Protein AF-A0A528I8W7-F1 (afdb_monomer)

Foldseek 3Di:
DDDDDDDDDDPDDDPPPDDPPQDWDWADDQCVQWIFTARPVVRDGPDIGHHAHRWAAWDAFPVRQWIWIDNQQVQWIFTAGPVVRHGPDIAHHGHRFHYWDAALVRQWIFTQHQPQQWTWIAGPVVSDTPDTAHHDHRWHDWDADNVRQWIWIAHQQQQWIFIAGPVVRDTPDIDHHDHGDD

Solvent-accessible surface area (backbone atoms only — not comparable to full-atom values): 9924 Å² total; per-residue (Å²): 140,82,89,83,85,90,82,83,85,79,83,79,81,77,79,79,76,68,84,80,78,71,52,72,45,78,42,58,35,39,93,73,24,27,33,39,34,27,38,63,82,78,74,39,78,79,45,78,37,84,55,53,41,43,19,50,24,71,51,65,44,88,85,62,53,36,33,43,32,21,12,12,81,64,30,27,28,40,30,26,33,62,87,80,66,42,79,76,48,73,36,76,55,53,52,38,30,37,25,55,34,69,39,74,88,62,49,36,39,42,30,16,12,28,80,76,18,28,35,36,31,27,35,61,87,79,53,38,79,77,47,76,35,83,61,44,46,42,20,33,22,52,46,64,41,86,88,46,51,41,33,38,39,16,8,23,80,58,16,30,38,38,33,28,33,63,86,80,63,41,74,77,45,78,40,82,54,63,85,60,40,98

Mean predicted aligned error: 6.9 Å

Radius of gyration: 23.03 Å; Cα contacts (8 Å, |Δi|>4): 479; chains: 1; bounding box: 39×62×87 Å

pLDDT: mean 92.4, std 15.27, range [40.72, 98.88]

Structure (mmCIF, N/CA/C/O backbone):
data_AF-A0A528I8W7-F1
#
_entry.id   AF-A0A528I8W7-F1
#
loop_
_atom_site.group_PDB
_atom_site.id
_atom_site.type_symbol
_atom_site.label_atom_id
_atom_site.label_alt_id
_atom_site.label_comp_id
_atom_site.label_asym_id
_atom_site.label_entity_id
_atom_site.label_seq_id
_atom_site.pdbx_PDB_ins_code
_atom_site.Cartn_x
_atom_site.Cartn_y
_atom_site.Cartn_z
_atom_site.occupancy
_atom_site.B_iso_or_equiv
_atom_site.auth_seq_id
_atom_site.auth_comp_id
_atom_site.auth_asym_id
_atom_site.auth_atom_id
_atom_site.pdbx_PDB_model_num
ATOM 1 N N . MET A 1 1 ? -11.495 -45.901 65.532 1.00 45.25 1 MET A N 1
ATOM 2 C CA . MET A 1 1 ? -11.333 -46.383 64.137 1.00 45.25 1 MET A CA 1
ATOM 3 C C . MET A 1 1 ? -12.738 -46.411 63.542 1.00 45.25 1 MET A C 1
ATOM 5 O O . MET A 1 1 ? -13.581 -46.986 64.198 1.00 45.25 1 MET A O 1
ATOM 9 N N . GLN A 1 2 ? -13.143 -45.743 62.464 1.00 40.72 2 GLN A N 1
ATOM 10 C CA . GLN A 1 2 ? -12.486 -45.231 61.261 1.00 40.72 2 GLN A CA 1
ATOM 11 C C . GLN A 1 2 ? -13.101 -43.874 60.860 1.00 40.72 2 GLN A C 1
ATOM 13 O O . GLN A 1 2 ? -14.301 -43.659 60.989 1.00 40.72 2 GLN A O 1
ATOM 18 N N . ARG A 1 3 ? -12.252 -42.979 60.344 1.00 48.75 3 ARG A N 1
ATOM 19 C CA . ARG A 1 3 ? -12.621 -41.796 59.550 1.00 48.75 3 ARG A CA 1
ATOM 20 C C . ARG A 1 3 ? -12.941 -42.228 58.111 1.00 48.75 3 ARG A C 1
ATOM 22 O O . ARG A 1 3 ? -12.286 -43.161 57.65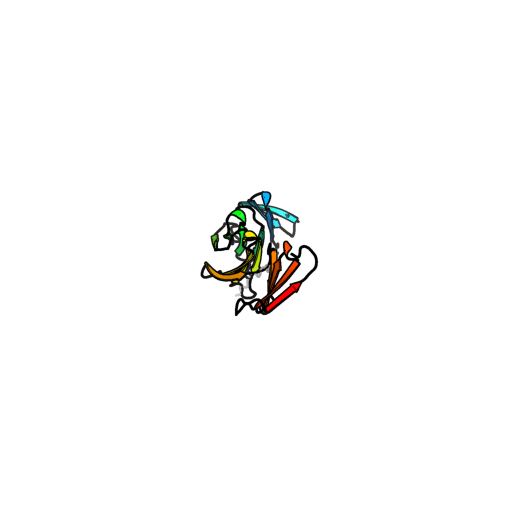1 1.00 48.75 3 ARG A O 1
ATOM 29 N N . ARG A 1 4 ? -13.819 -41.497 57.407 1.00 47.22 4 ARG A N 1
ATOM 30 C CA . ARG A 1 4 ? -13.815 -41.205 55.943 1.00 47.22 4 ARG A CA 1
ATOM 31 C C . ARG A 1 4 ? -15.072 -40.367 55.629 1.00 47.22 4 ARG A C 1
ATOM 33 O O . ARG A 1 4 ? -16.172 -40.879 55.735 1.00 47.22 4 ARG A O 1
ATOM 40 N N . ALA A 1 5 ? -14.983 -39.037 55.629 1.00 47.16 5 ALA A N 1
ATOM 41 C CA . ALA A 1 5 ? -14.536 -38.147 54.545 1.00 47.16 5 ALA A CA 1
ATOM 42 C C . ALA A 1 5 ? -15.586 -37.980 53.426 1.00 47.16 5 ALA A C 1
ATOM 44 O O . ALA A 1 5 ? -15.844 -38.904 52.661 1.00 47.16 5 ALA A O 1
ATOM 45 N N . CYS A 1 6 ? -16.156 -36.770 53.375 1.00 48.50 6 CYS A N 1
ATOM 46 C CA . CYS A 1 6 ? -16.989 -36.218 52.309 1.00 48.50 6 CYS A CA 1
ATOM 47 C C . CYS A 1 6 ? -16.282 -36.248 50.949 1.00 48.50 6 CYS A C 1
ATOM 49 O O . CYS A 1 6 ? -15.087 -35.970 50.873 1.00 48.50 6 CYS A O 1
ATOM 51 N N . ALA A 1 7 ? -17.050 -36.427 49.877 1.00 47.59 7 ALA A N 1
ATOM 52 C CA . ALA A 1 7 ? -16.671 -35.963 48.548 1.00 47.59 7 ALA A CA 1
ATOM 53 C C . ALA A 1 7 ? -17.881 -35.260 47.921 1.00 47.59 7 ALA A C 1
ATOM 55 O O . ALA A 1 7 ? -18.858 -35.897 47.535 1.00 47.59 7 ALA A O 1
ATOM 56 N N . LEU A 1 8 ? -17.822 -33.929 47.892 1.00 49.25 8 LEU A N 1
ATOM 57 C CA . LEU A 1 8 ? -18.742 -33.071 47.156 1.00 49.25 8 LEU A CA 1
ATOM 58 C C . LEU A 1 8 ? -18.220 -33.011 45.713 1.00 49.25 8 LEU A C 1
ATOM 60 O O . LEU A 1 8 ? -17.124 -32.504 45.480 1.00 49.25 8 LEU A O 1
ATOM 64 N N . ALA A 1 9 ? -18.957 -33.573 44.758 1.00 50.69 9 ALA A N 1
ATOM 65 C CA . ALA A 1 9 ? -18.609 -33.478 43.345 1.00 50.69 9 ALA A CA 1
ATOM 66 C C . ALA A 1 9 ? -19.040 -32.102 42.816 1.00 50.69 9 ALA A C 1
ATOM 68 O O . ALA A 1 9 ? -20.229 -31.835 42.663 1.00 50.69 9 ALA A O 1
ATOM 69 N N . ILE A 1 10 ? -18.074 -31.221 42.559 1.00 54.03 10 ILE A N 1
ATOM 70 C CA . ILE A 1 10 ? -18.295 -29.974 41.823 1.00 54.03 10 ILE A CA 1
ATOM 71 C C . ILE A 1 10 ? -18.168 -30.313 40.334 1.00 54.03 10 ILE A C 1
ATOM 73 O O . ILE A 1 10 ? -17.074 -30.616 39.860 1.00 54.03 10 ILE A O 1
ATOM 77 N N . LEU A 1 11 ? -19.282 -30.282 39.597 1.00 51.44 11 LEU A N 1
ATOM 78 C CA . LEU A 1 11 ? -19.252 -30.255 38.134 1.00 51.44 11 LEU A CA 1
ATOM 79 C C . LEU A 1 11 ? -18.783 -28.859 37.702 1.00 51.44 11 LEU A C 1
ATOM 81 O O . LEU A 1 11 ? -19.538 -27.893 37.782 1.00 51.44 11 LEU A O 1
ATOM 85 N N . ALA A 1 12 ? -17.537 -28.749 37.247 1.00 54.09 12 ALA A N 1
ATOM 86 C CA . ALA A 1 12 ? -17.073 -27.572 36.527 1.00 54.09 12 ALA A CA 1
ATOM 87 C C . ALA A 1 12 ? -17.559 -27.670 35.073 1.00 54.09 12 ALA A C 1
ATOM 89 O O . ALA A 1 12 ? -17.010 -28.423 34.270 1.00 54.09 12 ALA A O 1
ATOM 90 N N . THR A 1 13 ? -18.613 -26.933 34.728 1.00 57.78 13 THR A N 1
ATOM 91 C CA . THR A 1 13 ? -18.999 -26.700 33.333 1.00 57.78 13 THR A CA 1
ATOM 92 C C . THR A 1 13 ? -17.967 -25.776 32.694 1.00 57.78 13 THR A C 1
ATOM 94 O O . THR A 1 13 ? -17.979 -24.568 32.927 1.00 57.78 13 THR A O 1
ATOM 97 N N . GLY A 1 14 ? -17.050 -26.345 31.914 1.00 50.78 14 GLY A N 1
ATOM 98 C CA . GLY A 1 14 ? -16.142 -25.579 31.070 1.00 50.78 14 GLY A CA 1
ATOM 99 C C . GLY A 1 14 ? -16.915 -24.936 29.924 1.00 50.78 14 GLY A C 1
ATOM 100 O O . GLY A 1 14 ? -17.228 -25.601 28.941 1.00 50.78 14 GLY A O 1
ATOM 101 N N . PHE A 1 15 ? -17.216 -23.644 30.037 1.00 56.25 15 PHE A N 1
ATOM 102 C CA . PHE A 1 15 ? -17.501 -22.829 28.863 1.00 56.25 15 PHE A CA 1
ATOM 103 C C . PHE A 1 15 ? -16.185 -22.663 28.102 1.00 56.25 15 PHE A C 1
ATOM 105 O O . PHE A 1 15 ? -15.348 -21.839 28.463 1.00 56.25 15 PHE A O 1
ATOM 112 N N . MET A 1 16 ? -15.979 -23.460 27.055 1.00 55.25 16 MET A N 1
ATOM 113 C CA . MET A 1 16 ? -15.032 -23.081 26.013 1.00 55.25 16 MET A CA 1
ATOM 114 C C . MET A 1 16 ? -15.705 -21.994 25.176 1.00 55.25 16 MET A C 1
ATOM 116 O O . MET A 1 16 ? -16.380 -22.281 24.191 1.00 55.25 16 MET A O 1
ATOM 120 N N . ALA A 1 17 ? -15.566 -20.739 25.602 1.00 55.09 17 ALA A N 1
ATOM 121 C CA . ALA A 1 17 ? -15.727 -19.628 24.681 1.00 55.09 17 ALA A CA 1
ATOM 122 C C . ALA A 1 17 ? -14.580 -19.744 23.668 1.00 55.09 17 ALA A C 1
ATOM 124 O O . ALA A 1 17 ? -13.426 -19.469 23.994 1.00 55.09 17 ALA A O 1
ATOM 125 N N . GLY A 1 18 ? -14.880 -20.240 22.466 1.00 57.72 18 GLY A N 1
ATOM 126 C CA . GLY A 1 18 ? -13.974 -20.062 21.335 1.00 57.72 18 GLY A CA 1
ATOM 127 C C . GLY A 1 18 ? -13.732 -18.563 21.126 1.00 57.72 18 GLY A C 1
ATOM 128 O O . GLY A 1 18 ? -14.597 -17.763 21.499 1.00 57.72 18 GLY A O 1
ATOM 129 N N . PRO A 1 19 ? -12.579 -18.152 20.577 1.00 51.56 19 PRO A N 1
ATOM 130 C CA . PRO A 1 19 ? -12.332 -16.743 20.319 1.00 51.56 19 PRO A CA 1
ATOM 131 C C . PRO A 1 19 ? -13.425 -16.223 19.381 1.00 51.56 19 PRO A C 1
ATOM 133 O O . PRO A 1 19 ? -13.518 -16.631 18.225 1.00 51.56 19 PRO A O 1
ATOM 136 N N . ALA A 1 20 ? -14.279 -15.340 19.894 1.00 49.00 20 ALA A N 1
ATOM 137 C CA . ALA A 1 20 ? -15.138 -14.521 19.064 1.00 49.00 20 ALA A CA 1
ATOM 138 C C . ALA A 1 20 ? -14.224 -13.484 18.410 1.00 49.00 20 ALA A C 1
ATOM 140 O O . ALA A 1 20 ? -13.934 -12.445 18.997 1.00 49.00 20 ALA A O 1
ATOM 141 N N . SER A 1 21 ? -13.685 -13.802 17.235 1.00 55.91 21 SER A N 1
ATOM 142 C CA . SER A 1 21 ? -12.999 -12.794 16.437 1.00 55.91 21 SER A CA 1
ATOM 143 C C . SER A 1 21 ? -14.085 -11.937 15.796 1.00 55.91 21 SER A C 1
ATOM 145 O O . SER A 1 21 ? -14.646 -12.286 14.760 1.00 55.91 21 SER A O 1
ATOM 147 N N . ALA A 1 22 ? -14.470 -10.861 16.479 1.00 61.12 22 ALA A N 1
ATOM 148 C CA . ALA A 1 22 ? -15.159 -9.767 15.820 1.00 61.12 22 ALA A CA 1
ATOM 149 C C . ALA A 1 22 ? -14.127 -9.128 14.886 1.00 61.12 22 ALA A C 1
ATOM 151 O O . ALA A 1 22 ? -13.208 -8.452 15.347 1.00 61.12 22 ALA A O 1
ATOM 152 N N . TYR A 1 23 ? -14.214 -9.422 13.589 1.00 87.19 23 TYR A N 1
ATOM 153 C CA . TYR A 1 23 ? -13.369 -8.754 12.610 1.00 87.19 23 TYR A CA 1
ATOM 154 C C . TYR A 1 23 ? -13.778 -7.278 12.564 1.00 87.19 23 TYR A C 1
ATOM 156 O O . TYR A 1 23 ? -14.968 -6.961 12.481 1.00 87.19 23 TYR A O 1
ATOM 164 N N . MET A 1 24 ? -12.801 -6.383 12.643 1.00 94.31 24 MET A N 1
ATOM 165 C CA . MET A 1 24 ? -13.010 -4.956 12.426 1.00 94.31 24 MET A CA 1
ATOM 166 C C . MET A 1 24 ? -12.672 -4.640 10.972 1.00 94.31 24 MET A C 1
ATOM 168 O O . MET A 1 24 ? -11.659 -5.113 10.459 1.00 94.31 24 MET A O 1
ATOM 172 N N . ALA A 1 25 ? -13.518 -3.856 10.313 1.00 96.81 25 ALA A N 1
ATOM 173 C CA . ALA A 1 25 ? -13.185 -3.223 9.046 1.00 96.81 25 ALA A CA 1
ATOM 174 C C . ALA A 1 25 ? -12.793 -1.767 9.307 1.00 96.81 25 ALA A C 1
ATOM 176 O O . ALA A 1 25 ? -13.444 -1.073 10.090 1.00 96.81 25 ALA A O 1
ATOM 177 N N . TYR A 1 26 ? -11.737 -1.316 8.641 1.00 98.12 26 TYR A N 1
ATOM 178 C CA . TYR A 1 26 ? -11.249 0.054 8.709 1.00 98.12 26 TYR A CA 1
ATOM 179 C C . TYR A 1 26 ? -11.531 0.728 7.373 1.00 98.12 26 TYR A C 1
ATOM 181 O O . TYR A 1 26 ? -11.230 0.164 6.323 1.00 98.12 26 TYR A O 1
ATOM 189 N N . VAL A 1 27 ? -12.159 1.898 7.416 1.00 98.50 27 VAL A N 1
ATOM 190 C CA . VAL A 1 27 ? -12.622 2.619 6.227 1.00 98.50 27 VAL A CA 1
ATOM 191 C C . VAL A 1 27 ? -12.073 4.032 6.289 1.00 98.50 27 VAL A C 1
ATOM 193 O O . VAL A 1 27 ? -12.411 4.773 7.210 1.00 98.50 27 VAL A O 1
ATOM 196 N N . SER A 1 28 ? -11.219 4.396 5.340 1.00 98.56 28 SER A N 1
ATOM 197 C CA . SER A 1 28 ? -10.764 5.769 5.137 1.00 98.56 28 SER A CA 1
ATOM 198 C C . SER A 1 28 ? -11.905 6.624 4.576 1.00 98.56 28 SER A C 1
ATOM 200 O O . SER A 1 28 ? -12.596 6.240 3.632 1.00 98.56 28 SER A O 1
ATOM 202 N N . ASN A 1 29 ? -12.131 7.787 5.185 1.00 98.69 29 ASN A N 1
ATOM 203 C CA . ASN A 1 29 ? -13.157 8.745 4.786 1.00 98.69 29 ASN A CA 1
ATOM 204 C C . ASN A 1 29 ? -12.472 9.982 4.194 1.00 98.69 29 ASN A C 1
ATOM 206 O O . ASN A 1 29 ? -12.225 10.959 4.904 1.00 98.69 29 ASN A O 1
ATOM 210 N N . GLU A 1 30 ? -12.173 9.927 2.895 1.00 97.94 30 GLU A N 1
ATOM 211 C CA . GLU A 1 30 ? -11.343 10.903 2.172 1.00 97.94 30 GLU A CA 1
ATOM 212 C C . GLU A 1 30 ? -11.702 12.368 2.478 1.00 97.94 30 GLU A C 1
ATOM 214 O O . GLU A 1 30 ? -10.845 13.166 2.832 1.00 97.94 30 GLU A O 1
ATOM 219 N N . LYS A 1 31 ? -12.983 12.743 2.401 1.00 98.31 31 LYS A N 1
ATOM 220 C CA . LYS A 1 31 ? -13.401 14.148 2.585 1.00 98.31 31 LYS A CA 1
ATOM 221 C C . LYS A 1 31 ? -13.489 14.604 4.037 1.00 98.31 31 LYS A C 1
ATOM 223 O O . LYS A 1 31 ? -13.539 15.806 4.289 1.00 98.31 31 LYS A O 1
ATOM 228 N N . ASP A 1 32 ? -13.549 13.658 4.967 1.00 98.44 32 ASP A N 1
ATOM 229 C CA . ASP A 1 32 ? -13.789 13.942 6.379 1.00 98.44 32 ASP A CA 1
ATOM 230 C C . ASP A 1 32 ? -12.489 13.939 7.192 1.00 98.44 32 ASP A C 1
ATOM 232 O O . ASP A 1 32 ? -12.520 14.315 8.363 1.00 98.44 32 ASP A O 1
ATOM 236 N N . ASN A 1 33 ? -11.359 13.526 6.600 1.00 98.69 33 ASN A N 1
ATOM 237 C CA . ASN A 1 33 ? -10.073 13.344 7.287 1.00 98.69 33 ASN A CA 1
ATOM 238 C C . ASN A 1 33 ? -10.195 12.412 8.504 1.00 98.69 33 ASN A C 1
ATOM 240 O O . ASN A 1 33 ? -9.671 12.665 9.593 1.00 98.69 33 ASN A O 1
ATOM 244 N N . THR A 1 34 ? -10.970 11.336 8.340 1.00 98.88 34 THR A N 1
ATOM 245 C CA . THR A 1 34 ? -11.197 10.341 9.391 1.00 98.88 34 THR A CA 1
ATOM 246 C C . THR A 1 34 ? -11.072 8.917 8.869 1.00 98.88 34 THR A C 1
ATOM 248 O O . THR A 1 34 ? -11.173 8.660 7.673 1.00 98.88 34 THR A O 1
ATOM 251 N N . MET A 1 35 ? -10.910 7.977 9.794 1.00 98.75 35 MET A N 1
ATOM 252 C CA . MET A 1 35 ? -11.075 6.549 9.574 1.00 98.75 35 MET A CA 1
ATOM 253 C C . MET A 1 35 ? -12.222 6.028 10.448 1.00 98.75 35 MET A C 1
ATOM 255 O O . MET A 1 35 ? -12.236 6.224 11.668 1.00 98.75 35 MET A O 1
ATOM 259 N N . SER A 1 36 ? -13.188 5.341 9.846 1.00 98.81 36 SER A N 1
ATOM 260 C CA . SER A 1 36 ? -14.233 4.614 10.568 1.00 98.81 36 SER A CA 1
ATOM 261 C C . SER A 1 36 ? -13.783 3.196 10.903 1.00 98.81 36 SER A C 1
ATOM 263 O O . SER A 1 36 ? -13.232 2.493 10.059 1.00 98.81 36 SER A O 1
ATOM 265 N N . VAL A 1 37 ? -14.074 2.756 12.126 1.00 98.38 37 VAL A N 1
ATOM 266 C CA . VAL A 1 37 ? -13.912 1.368 12.574 1.00 98.38 37 VAL A CA 1
ATOM 267 C C . VAL A 1 37 ? -15.290 0.732 12.643 1.00 98.38 37 VAL A C 1
ATOM 269 O O . VAL A 1 37 ? -16.149 1.178 13.410 1.00 98.38 37 VAL A O 1
ATOM 272 N N . VAL A 1 38 ? -15.504 -0.298 11.835 1.00 98.19 38 VAL A N 1
ATOM 273 C CA . VAL A 1 38 ? -16.774 -1.010 11.703 1.00 98.19 38 VAL A CA 1
ATOM 274 C C . VAL A 1 38 ? -16.640 -2.396 12.313 1.00 98.19 38 VAL A C 1
ATOM 276 O O . VAL A 1 38 ? -15.823 -3.200 11.872 1.00 98.19 38 VAL A O 1
ATOM 279 N N . ASP A 1 39 ? -17.486 -2.700 13.290 1.00 95.81 39 ASP A N 1
ATOM 280 C CA . ASP A 1 39 ? -17.661 -4.065 13.774 1.00 95.81 39 ASP A CA 1
ATOM 281 C C . ASP A 1 39 ? -18.445 -4.854 12.718 1.00 95.81 39 ASP A C 1
ATOM 283 O O . ASP A 1 39 ? -19.604 -4.549 12.426 1.00 95.81 39 ASP A O 1
ATOM 287 N N . THR A 1 40 ? -17.813 -5.865 12.122 1.00 95.62 40 THR A N 1
ATOM 288 C CA . THR A 1 40 ? -18.414 -6.636 11.016 1.00 95.62 40 THR A CA 1
ATOM 289 C C . THR A 1 40 ? -19.435 -7.680 11.472 1.00 95.62 40 THR A C 1
ATOM 291 O O . THR A 1 40 ? -20.176 -8.210 10.647 1.00 95.62 40 THR A O 1
ATOM 294 N N . ALA A 1 41 ? -19.525 -7.975 12.772 1.00 94.06 41 ALA A N 1
ATOM 295 C CA . ALA A 1 41 ? -20.555 -8.863 13.304 1.00 94.06 41 ALA A CA 1
ATOM 296 C C . ALA A 1 41 ? -21.896 -8.128 13.452 1.00 94.06 41 ALA A C 1
ATOM 298 O O . ALA A 1 41 ? -22.960 -8.703 13.224 1.00 94.06 41 ALA A O 1
ATOM 299 N N . THR A 1 42 ? -21.842 -6.850 13.827 1.00 95.25 42 THR A N 1
ATOM 300 C CA . THR A 1 42 ? -23.015 -5.989 14.043 1.00 95.25 42 THR A CA 1
ATOM 301 C C . THR A 1 42 ? -23.288 -5.032 12.882 1.00 95.25 42 THR A C 1
ATOM 303 O O . THR A 1 42 ? -24.375 -4.455 12.807 1.00 95.25 42 THR A O 1
ATOM 306 N N . MET A 1 43 ? -22.325 -4.880 11.967 1.00 95.50 43 MET A N 1
ATOM 307 C CA . MET A 1 43 ? -22.334 -3.910 10.869 1.00 95.50 43 MET A CA 1
ATOM 308 C C . MET A 1 43 ? -22.545 -2.473 11.364 1.00 95.50 43 MET A C 1
ATOM 310 O O . MET A 1 43 ? -23.288 -1.700 10.759 1.00 95.50 43 MET A O 1
ATOM 314 N N . GLN A 1 44 ? -21.923 -2.125 12.494 1.00 97.06 44 GLN A N 1
ATOM 315 C CA . GLN A 1 44 ? -22.011 -0.798 13.107 1.00 97.06 44 GLN A CA 1
ATOM 316 C C . GLN A 1 44 ? -20.643 -0.126 13.172 1.00 97.06 44 GLN A C 1
ATOM 318 O O . GLN A 1 44 ? -19.636 -0.769 13.463 1.00 97.06 44 GLN A O 1
ATOM 323 N N . VAL A 1 45 ? -20.623 1.193 12.969 1.00 98.12 45 VAL A N 1
ATOM 324 C CA . VAL A 1 45 ? -19.446 2.016 13.271 1.00 98.12 45 VAL A CA 1
ATOM 325 C C . VAL A 1 45 ? -19.297 2.092 14.791 1.00 98.12 45 VAL A C 1
ATOM 327 O O . VAL A 1 45 ? -20.159 2.642 15.476 1.00 98.12 45 VAL A O 1
ATOM 330 N N . VAL A 1 46 ? -18.208 1.540 15.323 1.00 97.25 46 VAL A N 1
ATOM 331 C CA . VAL A 1 46 ? -17.907 1.529 16.766 1.00 97.25 46 VAL A CA 1
ATOM 332 C C . VAL A 1 46 ? -16.966 2.659 17.178 1.00 97.25 46 VAL A C 1
ATOM 334 O O . VAL A 1 46 ? -16.922 3.035 18.351 1.00 97.25 46 VAL A O 1
ATOM 337 N N . LYS A 1 47 ? -16.227 3.227 16.220 1.00 97.94 47 LYS A N 1
ATOM 338 C CA . LYS A 1 47 ? -15.321 4.358 16.433 1.00 97.94 47 LYS A CA 1
ATOM 339 C C . LYS A 1 47 ? -15.124 5.140 15.132 1.00 97.94 47 LYS A C 1
ATOM 341 O O . LYS A 1 47 ? -15.085 4.551 14.058 1.00 97.94 47 LYS A O 1
ATOM 346 N N . THR A 1 48 ? -14.926 6.447 15.263 1.00 98.69 48 THR A N 1
ATOM 347 C CA . THR A 1 48 ? -14.339 7.303 14.225 1.00 98.69 48 THR A CA 1
ATOM 348 C C . THR A 1 48 ? -13.049 7.894 14.786 1.00 98.69 48 THR A C 1
ATOM 350 O O . THR A 1 48 ? -13.028 8.344 15.938 1.00 98.69 48 THR A O 1
ATOM 353 N N . VAL A 1 49 ? -11.976 7.832 14.006 1.00 98.75 49 VAL A N 1
ATOM 354 C CA . VAL A 1 49 ? -10.618 8.252 14.370 1.00 98.75 49 VAL A CA 1
ATOM 355 C C . VAL A 1 49 ? -10.214 9.388 13.437 1.00 98.75 49 VAL A C 1
ATOM 357 O O . VAL A 1 49 ? -10.409 9.266 12.234 1.00 98.75 49 VAL A O 1
ATOM 360 N N . ASN A 1 50 ? -9.690 10.489 13.975 1.00 98.75 50 ASN A N 1
ATOM 361 C CA . ASN A 1 50 ? -9.101 11.539 13.141 1.00 98.75 50 ASN A CA 1
ATOM 362 C C . ASN A 1 50 ? -7.748 11.052 12.621 1.00 98.75 50 ASN A C 1
ATOM 364 O O . ASN A 1 50 ? -6.973 10.500 13.401 1.00 98.75 50 ASN A O 1
ATOM 368 N N . VAL A 1 51 ? -7.492 11.279 11.341 1.00 98.81 51 VAL A N 1
ATOM 369 C CA . VAL A 1 51 ? -6.253 10.906 10.646 1.00 98.81 51 VAL A CA 1
ATOM 370 C C . VAL A 1 51 ? -5.747 12.108 9.846 1.00 98.81 51 VAL A C 1
ATOM 372 O O . VAL A 1 51 ? -6.329 13.199 9.932 1.00 98.81 51 VAL A O 1
ATOM 375 N N . GLY A 1 52 ? -4.668 11.919 9.095 1.00 98.50 52 GLY A N 1
ATOM 376 C CA . GLY A 1 52 ? -4.141 12.907 8.158 1.00 98.50 52 GLY A CA 1
ATOM 377 C C . GLY A 1 52 ? -5.132 13.333 7.065 1.00 98.50 52 GLY A C 1
ATOM 378 O O . GLY A 1 52 ? -6.257 12.827 6.955 1.00 98.50 52 GLY A O 1
ATOM 379 N N . GLN A 1 53 ? -4.737 14.333 6.284 1.00 98.75 53 GLN A N 1
ATOM 380 C CA . GLN A 1 53 ? -5.577 14.943 5.258 1.00 98.75 53 GLN A CA 1
ATOM 381 C C . GLN A 1 53 ? -5.789 14.014 4.059 1.00 98.75 53 GLN A C 1
ATOM 383 O O . GLN A 1 53 ? -4.861 13.363 3.582 1.00 98.75 53 GLN A O 1
ATOM 388 N N . ARG A 1 54 ? -7.033 13.985 3.566 1.00 98.56 54 ARG A N 1
ATOM 389 C CA . ARG A 1 54 ? -7.471 13.230 2.388 1.00 98.56 54 ARG A CA 1
ATOM 390 C C . ARG A 1 54 ? -7.069 11.748 2.447 1.00 98.56 54 ARG A C 1
ATOM 392 O O . ARG A 1 54 ? -6.290 11.289 1.618 1.00 98.56 54 ARG A O 1
ATOM 399 N N . PRO A 1 55 ? -7.565 10.973 3.433 1.00 98.75 55 PRO A N 1
ATOM 400 C CA . PRO A 1 55 ? -7.156 9.589 3.586 1.00 98.75 55 PRO A CA 1
ATOM 401 C C . PRO A 1 55 ? -7.707 8.696 2.466 1.00 98.75 55 PRO A C 1
ATOM 403 O O . PRO A 1 55 ? -8.922 8.670 2.251 1.00 98.75 55 PRO A O 1
ATOM 406 N N . ARG A 1 56 ? -6.835 7.937 1.790 1.00 98.31 56 ARG A N 1
ATOM 407 C CA . ARG A 1 56 ? -7.194 7.075 0.643 1.00 98.31 56 ARG A CA 1
ATOM 408 C C . ARG A 1 56 ? -6.824 5.613 0.890 1.00 98.31 56 ARG A C 1
ATOM 410 O O . ARG A 1 56 ? -7.561 4.927 1.606 1.00 98.31 56 ARG A O 1
ATOM 417 N N . GLY A 1 57 ? -5.705 5.128 0.355 1.00 98.12 57 GLY A N 1
ATOM 418 C CA . GLY A 1 57 ? -5.223 3.760 0.552 1.00 98.12 57 GLY A CA 1
ATOM 419 C C . GLY A 1 57 ? -5.126 3.362 2.025 1.00 98.12 57 GLY A C 1
ATOM 420 O O . GLY A 1 57 ? -4.629 4.117 2.858 1.00 98.12 57 GLY A O 1
ATOM 421 N N . ILE A 1 58 ? -5.610 2.164 2.358 1.00 98.69 58 ILE A N 1
ATOM 422 C CA . ILE A 1 58 ? -5.595 1.626 3.722 1.00 98.69 58 ILE A CA 1
ATOM 423 C C . ILE A 1 58 ? -5.348 0.112 3.699 1.00 98.69 58 ILE A C 1
ATOM 425 O O . ILE A 1 58 ? -5.960 -0.619 2.920 1.00 98.69 58 ILE A O 1
ATOM 429 N N . THR A 1 59 ? -4.455 -0.383 4.559 1.00 97.88 59 THR A N 1
ATOM 430 C CA . THR A 1 59 ? -4.251 -1.827 4.774 1.00 97.88 59 THR A CA 1
ATOM 431 C C . THR A 1 59 ? -3.855 -2.126 6.215 1.00 97.88 59 THR A C 1
ATOM 433 O O . THR A 1 59 ? -3.559 -1.218 6.985 1.00 97.88 59 THR A O 1
ATOM 436 N N . ILE A 1 60 ? -3.819 -3.406 6.581 1.00 97.69 60 ILE A N 1
ATOM 437 C CA . ILE A 1 60 ? -3.349 -3.872 7.891 1.00 97.69 60 ILE A CA 1
ATOM 438 C C . ILE A 1 60 ? -2.054 -4.669 7.699 1.00 97.69 60 ILE A C 1
ATOM 440 O O . ILE A 1 60 ? -1.909 -5.401 6.718 1.00 97.69 60 ILE A O 1
ATOM 444 N N . SER A 1 61 ? -1.116 -4.560 8.639 1.00 98.25 61 SER A N 1
ATOM 445 C CA . SER A 1 61 ? 0.051 -5.438 8.710 1.00 98.25 61 SER A CA 1
ATOM 446 C C . SER A 1 61 ? -0.362 -6.912 8.813 1.00 98.25 61 SER A C 1
ATOM 448 O O . SER A 1 61 ? -1.387 -7.251 9.403 1.00 98.25 61 SER A O 1
ATOM 450 N N . HIS A 1 62 ? 0.462 -7.829 8.292 1.00 96.69 62 HIS A N 1
ATOM 451 C CA . HIS A 1 62 ? 0.150 -9.271 8.313 1.00 96.69 62 HIS A CA 1
ATOM 452 C C . HIS A 1 62 ? -0.004 -9.852 9.724 1.00 96.69 62 HIS A C 1
ATOM 454 O O . HIS A 1 62 ? -0.698 -10.849 9.913 1.00 96.69 62 HIS A O 1
ATOM 460 N N . ASP A 1 63 ? 0.636 -9.240 10.725 1.00 96.25 63 ASP A N 1
ATOM 461 C CA . ASP A 1 63 ? 0.482 -9.615 12.134 1.00 96.25 63 ASP A CA 1
ATOM 462 C C . ASP A 1 63 ? -0.731 -8.961 12.818 1.00 96.25 63 ASP A C 1
ATOM 464 O O . ASP A 1 63 ? -0.984 -9.220 13.997 1.00 96.25 63 ASP A O 1
ATOM 468 N N . GLY A 1 64 ? -1.479 -8.133 12.085 1.00 96.31 64 GLY A N 1
ATOM 469 C CA . GLY A 1 64 ? -2.710 -7.494 12.524 1.00 96.31 64 GLY A CA 1
ATOM 470 C C . GLY A 1 64 ? -2.519 -6.346 13.508 1.00 96.31 64 GLY A C 1
ATOM 471 O O . GLY A 1 64 ? -3.513 -5.902 14.067 1.00 96.31 64 GLY A O 1
ATOM 472 N N . LYS A 1 65 ? -1.285 -5.901 13.779 1.00 97.19 65 LYS A N 1
ATOM 473 C CA . LYS A 1 65 ? -1.018 -4.906 14.830 1.00 97.19 65 LYS A CA 1
ATOM 474 C C . LYS A 1 65 ? -1.120 -3.468 14.359 1.00 97.19 65 LYS A C 1
ATOM 476 O O . LYS A 1 65 ? -1.524 -2.626 15.156 1.00 97.19 65 LYS A O 1
ATOM 481 N N . HIS A 1 66 ? -0.793 -3.194 13.102 1.00 98.62 66 HIS A N 1
ATOM 482 C CA . HIS A 1 66 ? -0.770 -1.838 12.567 1.00 98.62 66 HIS A CA 1
ATOM 483 C C . HIS A 1 66 ? -1.699 -1.702 11.368 1.00 98.62 66 HIS A C 1
ATOM 485 O O . HIS A 1 66 ? -1.795 -2.609 10.545 1.00 98.62 66 HIS A O 1
ATOM 491 N N . ILE A 1 67 ? -2.339 -0.547 11.253 1.00 98.81 67 ILE A N 1
ATOM 492 C CA . ILE A 1 67 ? -2.961 -0.066 10.024 1.00 98.81 67 ILE A CA 1
ATOM 493 C C . ILE A 1 67 ? -1.966 0.885 9.369 1.00 98.81 67 ILE A C 1
ATOM 495 O O . ILE A 1 67 ? -1.409 1.751 10.041 1.00 98.81 67 ILE A O 1
ATOM 499 N N . TYR A 1 68 ? -1.765 0.720 8.070 1.00 98.88 68 TYR A N 1
ATOM 500 C CA . TYR A 1 68 ? -1.114 1.710 7.223 1.00 98.88 68 TYR A CA 1
ATOM 501 C C . TYR A 1 68 ? -2.210 2.484 6.498 1.00 98.88 68 TYR A C 1
ATOM 503 O O . TYR A 1 68 ? -3.168 1.867 6.022 1.00 98.88 68 TYR A O 1
ATOM 511 N N . LEU A 1 69 ? -2.094 3.806 6.433 1.00 98.88 69 LEU A N 1
ATOM 512 C CA . LEU A 1 69 ? -3.085 4.678 5.807 1.00 98.88 69 LEU A CA 1
ATOM 513 C C . LEU A 1 69 ? -2.385 5.805 5.045 1.00 98.88 69 LEU A C 1
ATOM 515 O O . LEU A 1 69 ? -1.549 6.498 5.614 1.00 98.88 69 LEU A O 1
ATOM 519 N N . CYS A 1 70 ? -2.723 5.994 3.772 1.00 98.31 70 CYS A N 1
ATOM 520 C CA . CYS A 1 70 ? -2.313 7.163 2.998 1.00 98.31 70 CYS A CA 1
ATOM 521 C C . CYS A 1 70 ? -2.971 8.399 3.587 1.00 98.31 70 CYS A C 1
ATOM 523 O O . CYS A 1 70 ? -4.197 8.439 3.634 1.00 98.31 70 CYS A O 1
ATOM 525 N N . ALA A 1 71 ? -2.184 9.393 3.981 1.00 98.62 71 ALA A N 1
ATOM 526 C CA . ALA A 1 71 ? -2.644 10.756 4.201 1.00 98.62 71 ALA A CA 1
ATOM 527 C C . ALA A 1 71 ? -2.177 11.576 2.996 1.00 98.62 71 ALA A C 1
ATOM 529 O O . ALA A 1 71 ? -1.049 12.070 2.971 1.00 98.62 71 ALA A O 1
ATOM 530 N N . SER A 1 72 ? -2.998 11.595 1.945 1.00 98.44 72 SER A N 1
ATOM 531 C CA . SER A 1 72 ? -2.536 11.949 0.606 1.00 98.44 72 SER A CA 1
ATOM 532 C C . SER A 1 72 ? -2.112 13.410 0.487 1.00 98.44 72 SER A C 1
ATOM 534 O O . SER A 1 72 ? -1.024 13.682 -0.002 1.00 98.44 72 SER A O 1
ATOM 536 N N . ASP A 1 73 ? -2.886 14.336 1.055 1.00 98.62 73 ASP A N 1
ATOM 537 C CA . ASP A 1 73 ? -2.538 15.767 1.058 1.00 98.62 73 ASP A CA 1
ATOM 538 C C . ASP A 1 73 ? -1.398 16.103 2.052 1.00 98.62 73 ASP A C 1
ATOM 540 O O . ASP A 1 73 ? -0.885 17.224 2.055 1.00 98.62 73 ASP A O 1
ATOM 544 N N . ASP A 1 74 ? -1.008 15.148 2.908 1.00 98.56 74 ASP A N 1
ATOM 545 C CA . ASP A 1 74 ? 0.128 15.263 3.833 1.00 98.56 74 ASP A CA 1
ATOM 546 C C . ASP A 1 74 ? 1.398 14.566 3.294 1.00 98.56 74 ASP A C 1
ATOM 548 O O . ASP A 1 74 ? 2.405 14.497 4.007 1.00 98.56 74 ASP A O 1
ATOM 552 N N . ASP A 1 75 ? 1.354 14.015 2.075 1.00 98.44 75 ASP A N 1
ATOM 553 C CA . ASP A 1 75 ? 2.455 13.310 1.402 1.00 98.44 75 ASP A CA 1
ATOM 554 C C . ASP A 1 75 ? 3.106 12.208 2.268 1.00 98.44 75 ASP A C 1
ATOM 556 O O . ASP A 1 75 ? 4.327 12.012 2.280 1.00 98.44 75 ASP A O 1
ATOM 560 N N . SER A 1 76 ? 2.299 11.485 3.054 1.00 98.50 76 SER A N 1
ATOM 561 C CA . SER A 1 76 ? 2.808 10.502 4.019 1.00 98.50 76 SER A CA 1
ATOM 562 C C . SER A 1 76 ? 1.885 9.301 4.224 1.00 98.50 76 SER A C 1
ATOM 564 O O . SER A 1 76 ? 0.718 9.298 3.827 1.00 98.50 76 SER A O 1
ATOM 566 N N . ILE A 1 77 ? 2.428 8.250 4.849 1.00 98.88 77 ILE A N 1
ATOM 567 C CA . ILE A 1 77 ? 1.652 7.094 5.309 1.00 98.88 77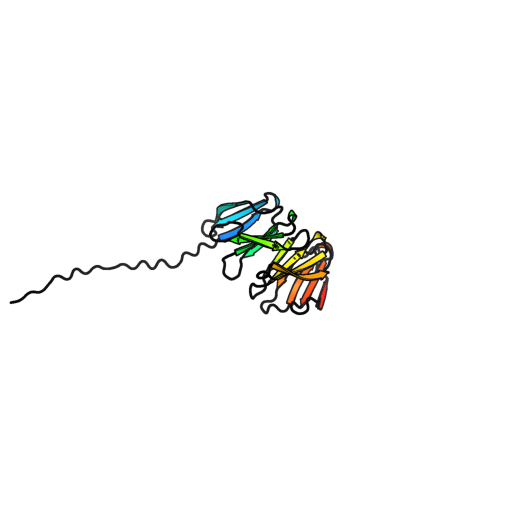 ILE A CA 1
ATOM 568 C C . ILE A 1 77 ? 1.630 7.093 6.839 1.00 98.88 77 ILE A C 1
ATOM 570 O O . ILE A 1 77 ? 2.676 6.983 7.483 1.00 98.88 77 ILE A O 1
ATOM 574 N N . GLU A 1 78 ? 0.450 7.166 7.440 1.00 98.88 78 GLU A N 1
ATOM 575 C CA . GLU A 1 78 ? 0.274 7.026 8.884 1.00 98.88 78 GLU A CA 1
ATOM 576 C C . GLU A 1 78 ? 0.309 5.552 9.302 1.00 98.88 78 GLU A C 1
ATOM 578 O O . GLU A 1 78 ? -0.244 4.678 8.627 1.00 98.88 78 GLU A O 1
ATOM 583 N N . VAL A 1 79 ? 0.946 5.276 10.443 1.00 98.81 79 VAL A N 1
ATOM 584 C CA . VAL A 1 79 ? 0.954 3.961 11.093 1.00 98.81 79 VAL A CA 1
ATOM 585 C C . VAL A 1 79 ? 0.122 4.051 12.365 1.00 98.81 79 VAL A C 1
ATOM 587 O O . VAL A 1 79 ? 0.485 4.754 13.310 1.00 98.81 79 VAL A O 1
ATOM 590 N N . ILE A 1 80 ? -0.994 3.331 12.401 1.00 98.88 80 ILE A N 1
ATOM 591 C CA . ILE A 1 80 ? -1.974 3.383 13.492 1.00 98.88 80 ILE A CA 1
ATOM 592 C C . ILE A 1 80 ? -1.973 2.039 14.223 1.00 98.88 80 ILE A C 1
ATOM 594 O O . ILE A 1 80 ? -2.112 0.991 13.594 1.00 98.88 80 ILE A O 1
ATOM 598 N N . ASP A 1 81 ? -1.835 2.045 15.549 1.00 98.56 81 ASP A N 1
ATOM 599 C CA . ASP A 1 81 ? -1.951 0.824 16.354 1.00 98.56 81 ASP A CA 1
ATOM 600 C C . ASP A 1 81 ? -3.411 0.352 16.388 1.00 98.56 81 ASP A C 1
ATOM 602 O O . ASP A 1 81 ? -4.330 1.104 16.704 1.00 98.56 81 ASP A O 1
ATOM 606 N N . THR A 1 82 ? -3.648 -0.912 16.052 1.00 97.31 82 THR A N 1
ATOM 607 C CA . THR A 1 82 ? -5.007 -1.474 15.944 1.00 97.31 82 THR A CA 1
ATOM 608 C C . THR A 1 82 ? -5.720 -1.633 17.286 1.00 97.31 82 THR A C 1
ATOM 610 O O . THR A 1 82 ? -6.952 -1.697 17.308 1.00 97.31 82 THR A O 1
ATOM 613 N N . ALA A 1 83 ? -4.983 -1.706 18.399 1.00 95.81 83 ALA A N 1
ATOM 614 C CA . ALA A 1 83 ? -5.546 -1.905 19.728 1.00 95.81 83 ALA A CA 1
ATOM 615 C C . ALA A 1 83 ? -5.929 -0.575 20.393 1.00 95.81 83 ALA A C 1
ATOM 617 O O . ALA A 1 83 ? -7.002 -0.484 20.995 1.00 95.81 83 ALA A O 1
ATOM 618 N N . SER A 1 84 ? -5.078 0.448 20.292 1.00 97.69 84 SER A N 1
ATOM 619 C CA . SER A 1 84 ? -5.335 1.785 20.840 1.00 97.69 84 SER A CA 1
ATOM 620 C C . SER A 1 84 ? -6.063 2.706 19.861 1.00 97.69 84 SER A C 1
ATOM 622 O O . SER A 1 84 ? -6.774 3.611 20.303 1.00 97.69 84 SER A O 1
ATOM 624 N N . LEU A 1 85 ? -5.934 2.451 18.554 1.00 98.00 85 LEU A N 1
ATOM 625 C CA . LEU A 1 85 ? -6.365 3.330 17.462 1.00 98.00 85 LE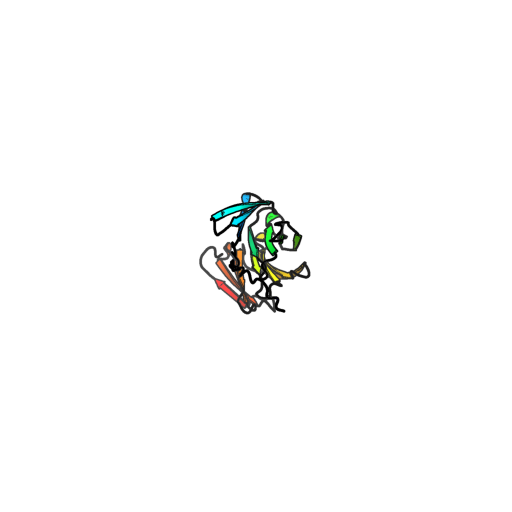U A CA 1
ATOM 626 C C . LEU A 1 85 ? -5.668 4.698 17.482 1.00 98.00 85 LEU A C 1
ATOM 628 O O . LEU A 1 85 ? -6.235 5.695 17.035 1.00 98.00 85 LEU A O 1
ATOM 632 N N . GLU A 1 86 ? -4.451 4.747 18.018 1.00 98.56 86 GLU A N 1
ATOM 633 C CA . GLU A 1 86 ? -3.598 5.933 18.011 1.00 98.56 86 GLU A CA 1
ATOM 634 C C . GLU A 1 86 ? -2.598 5.859 16.854 1.00 98.56 86 GLU A C 1
ATOM 636 O O . GLU A 1 86 ? -2.075 4.788 16.543 1.00 98.56 86 GLU A O 1
ATOM 641 N N . ILE A 1 87 ? -2.309 7.007 16.236 1.00 98.75 87 ILE A N 1
ATOM 642 C CA . ILE A 1 87 ? -1.190 7.142 15.299 1.00 98.75 87 ILE A CA 1
ATOM 643 C C . ILE A 1 87 ? 0.098 7.008 16.115 1.00 98.75 87 ILE A C 1
ATOM 645 O O . ILE A 1 87 ? 0.378 7.828 16.992 1.00 98.75 87 ILE A O 1
ATOM 649 N N . VAL A 1 88 ? 0.861 5.952 15.850 1.00 98.69 88 VAL A N 1
ATOM 650 C CA . VAL A 1 88 ? 2.100 5.621 16.569 1.00 98.69 88 VAL A CA 1
ATOM 651 C C . VAL A 1 88 ? 3.349 5.947 15.761 1.00 98.69 88 VAL A C 1
ATOM 653 O O . VAL A 1 88 ? 4.439 6.021 16.329 1.00 98.69 88 VAL A O 1
ATOM 656 N N . ASP A 1 89 ? 3.205 6.143 14.450 1.00 98.44 89 ASP A N 1
ATOM 657 C CA . ASP A 1 89 ? 4.315 6.444 13.554 1.00 98.44 89 ASP A CA 1
ATOM 658 C C . ASP A 1 89 ? 3.846 7.051 12.226 1.00 98.44 89 ASP A C 1
ATOM 660 O O . ASP A 1 89 ? 2.656 7.062 11.910 1.00 98.44 89 ASP A O 1
ATOM 664 N N . THR A 1 90 ? 4.813 7.493 11.425 1.00 98.56 90 THR A N 1
ATOM 665 C CA . THR A 1 90 ? 4.616 7.944 10.041 1.00 98.56 90 THR A CA 1
ATOM 666 C C . THR A 1 90 ? 5.750 7.420 9.162 1.00 98.56 90 THR A C 1
ATOM 668 O O . THR A 1 90 ? 6.917 7.460 9.565 1.00 98.56 90 THR A O 1
ATOM 671 N N . LEU A 1 91 ? 5.432 6.970 7.951 1.00 98.81 91 LEU A N 1
ATOM 672 C CA . LEU A 1 91 ? 6.400 6.580 6.927 1.00 98.81 91 LEU A CA 1
ATOM 673 C C . LEU A 1 91 ? 6.467 7.654 5.830 1.00 98.81 91 LEU A C 1
ATOM 675 O O . LEU A 1 91 ? 5.453 8.299 5.547 1.00 98.81 91 LEU A O 1
ATOM 679 N N . PRO A 1 92 ? 7.646 7.849 5.208 1.00 98.31 92 PRO A N 1
ATOM 680 C CA . PRO A 1 92 ? 7.768 8.758 4.076 1.00 98.31 92 PRO A CA 1
ATOM 681 C C . PRO A 1 92 ? 6.989 8.231 2.868 1.00 98.31 92 PRO A C 1
ATOM 683 O O . PRO A 1 92 ? 6.800 7.027 2.734 1.00 98.31 92 PRO A O 1
ATOM 686 N N . SER A 1 93 ? 6.618 9.130 1.968 1.00 97.81 93 SER A N 1
ATOM 687 C CA . SER A 1 93 ? 6.077 8.837 0.641 1.00 97.81 93 SER A CA 1
ATOM 688 C C . SER A 1 93 ? 6.553 9.920 -0.344 1.00 97.81 93 SER A C 1
ATOM 690 O O . SER A 1 93 ? 7.192 10.889 0.076 1.00 97.81 93 SER A O 1
ATOM 692 N N . GLY A 1 94 ? 6.273 9.748 -1.639 1.00 96.88 94 GLY A N 1
ATOM 693 C CA . GLY A 1 94 ? 6.175 10.863 -2.584 1.00 96.88 94 GLY A CA 1
ATOM 694 C C . GLY A 1 94 ? 4.845 11.625 -2.441 1.00 96.88 94 GLY A C 1
ATOM 695 O O . GLY A 1 94 ? 4.020 11.238 -1.599 1.00 96.88 94 GLY A O 1
ATOM 696 N N . PRO A 1 95 ? 4.632 12.679 -3.249 1.00 98.06 95 PRO A N 1
ATOM 697 C CA . PRO A 1 95 ? 3.407 13.466 -3.247 1.00 98.06 95 PRO A CA 1
ATOM 698 C C . PRO A 1 95 ? 2.151 12.652 -3.561 1.00 98.06 95 PRO A C 1
ATOM 700 O O . PRO A 1 95 ? 2.212 11.672 -4.308 1.00 98.06 95 PRO A O 1
ATOM 703 N N . ASP A 1 96 ? 1.030 13.059 -2.974 1.00 98.06 96 ASP A N 1
ATOM 704 C CA . ASP A 1 96 ? -0.315 12.515 -3.210 1.00 98.06 96 ASP A CA 1
ATOM 705 C C . ASP A 1 96 ? -0.373 10.967 -3.291 1.00 98.06 96 ASP A C 1
ATOM 707 O O . ASP A 1 96 ? -0.756 10.405 -4.322 1.00 98.06 96 ASP A O 1
ATOM 711 N N . PRO A 1 97 ? 0.052 10.229 -2.239 1.00 98.56 97 PRO A N 1
ATOM 712 C CA . PRO A 1 97 ? -0.038 8.773 -2.236 1.00 98.56 97 PRO A CA 1
ATOM 713 C C . PRO A 1 97 ? -1.494 8.308 -2.309 1.00 98.56 97 PRO A C 1
ATOM 715 O O . PRO A 1 97 ? -2.286 8.635 -1.424 1.00 98.56 97 PRO A O 1
ATOM 718 N N . GLU A 1 98 ? -1.828 7.514 -3.326 1.00 98.00 98 GLU A N 1
ATOM 719 C CA . GLU A 1 98 ? -3.207 7.114 -3.633 1.00 98.00 98 GLU A CA 1
ATOM 720 C C . GLU A 1 98 ? -3.554 5.748 -3.020 1.00 98.00 98 GLU A C 1
ATOM 722 O O . GLU A 1 98 ? -4.221 5.659 -1.985 1.00 98.00 98 GLU A O 1
ATOM 727 N N . LEU A 1 99 ? -3.022 4.664 -3.596 1.00 97.75 99 LEU A N 1
ATOM 728 C CA . LEU A 1 99 ? -3.071 3.317 -3.021 1.00 97.75 99 LEU A CA 1
ATOM 729 C C . LEU A 1 99 ? -1.663 2.754 -2.821 1.00 97.75 99 LEU A C 1
ATOM 731 O O . LEU A 1 99 ? -0.672 3.214 -3.386 1.00 97.75 99 LEU A O 1
ATOM 735 N N . PHE A 1 100 ? -1.579 1.689 -2.029 1.00 98.38 100 PHE A N 1
ATOM 736 C CA . PHE A 1 100 ? -0.357 0.917 -1.860 1.00 98.38 100 PHE A CA 1
ATOM 737 C C . PHE A 1 100 ? -0.655 -0.559 -1.646 1.00 98.38 100 PHE A C 1
ATOM 739 O O . PHE A 1 100 ? -1.779 -0.967 -1.346 1.00 98.38 100 PHE A O 1
ATOM 746 N N . VAL A 1 101 ? 0.396 -1.367 -1.736 1.00 98.50 101 VAL A N 1
ATOM 747 C CA . VAL A 1 101 ? 0.351 -2.782 -1.379 1.00 98.50 101 VAL A CA 1
ATOM 748 C C . VAL A 1 101 ? 1.533 -3.152 -0.487 1.00 98.50 101 VAL A C 1
ATOM 750 O O . VAL A 1 101 ? 2.660 -2.698 -0.693 1.00 98.50 101 VAL A O 1
ATOM 753 N N . LEU A 1 102 ? 1.259 -3.974 0.527 1.00 98.69 102 LEU A N 1
ATOM 754 C CA . LEU A 1 102 ? 2.257 -4.516 1.444 1.00 98.69 102 LEU A CA 1
ATOM 755 C C . LEU A 1 102 ? 2.901 -5.769 0.838 1.00 98.69 102 LEU A C 1
ATOM 757 O O . LEU A 1 102 ? 2.197 -6.662 0.361 1.00 98.69 102 LEU A O 1
ATOM 761 N N . SER A 1 103 ? 4.229 -5.862 0.890 1.00 98.69 103 SER A N 1
ATOM 762 C CA . SER A 1 103 ? 4.964 -7.051 0.458 1.00 98.69 103 SER A CA 1
ATOM 763 C C . SER A 1 103 ? 4.517 -8.301 1.234 1.00 98.69 103 SER A C 1
ATOM 765 O O . SER A 1 103 ? 4.105 -8.199 2.394 1.00 98.69 103 SER A O 1
ATOM 767 N N . PRO A 1 104 ? 4.618 -9.514 0.659 1.00 98.50 104 PRO A N 1
ATOM 768 C CA . PRO A 1 104 ? 4.208 -10.741 1.351 1.00 98.50 104 PRO A CA 1
ATOM 769 C C . PRO A 1 104 ? 4.943 -11.011 2.673 1.00 98.50 104 PRO A C 1
ATOM 771 O O . PRO A 1 104 ? 4.398 -1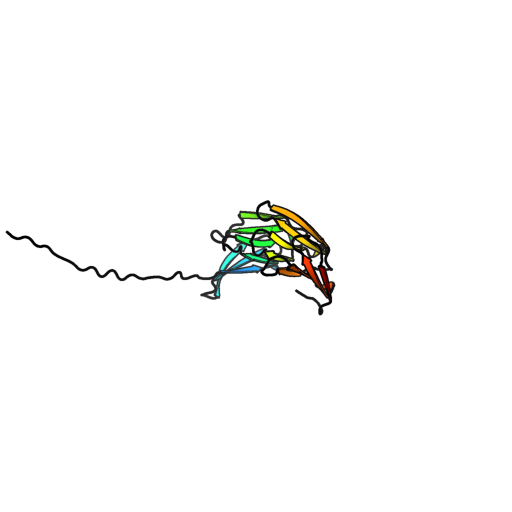1.664 3.558 1.00 98.50 104 PRO A O 1
ATOM 774 N N . ASP A 1 105 ? 6.169 -10.508 2.828 1.00 98.00 105 ASP A N 1
ATOM 775 C CA . ASP A 1 105 ? 6.934 -10.609 4.075 1.00 98.00 105 ASP A CA 1
ATOM 776 C C . ASP A 1 105 ? 6.632 -9.482 5.081 1.00 98.00 105 ASP A C 1
ATOM 778 O O . ASP A 1 105 ? 7.116 -9.530 6.213 1.00 98.00 105 ASP A O 1
ATOM 782 N N . GLY A 1 106 ? 5.817 -8.496 4.691 1.00 98.31 106 GLY A N 1
ATOM 783 C CA . GLY A 1 106 ? 5.361 -7.398 5.539 1.00 98.31 106 GLY A CA 1
ATOM 784 C C . GLY A 1 106 ? 6.393 -6.304 5.795 1.00 98.31 106 GLY A C 1
ATOM 785 O O . GLY A 1 106 ? 6.208 -5.533 6.732 1.00 98.31 106 GLY A O 1
ATOM 786 N N . LYS A 1 107 ? 7.487 -6.253 5.027 1.00 98.38 107 LYS A N 1
ATOM 787 C CA . LYS A 1 107 ? 8.610 -5.329 5.273 1.00 98.38 107 LYS A CA 1
ATOM 788 C C . LYS A 1 107 ? 8.650 -4.120 4.352 1.00 98.38 107 LYS A C 1
ATOM 790 O O . LYS A 1 107 ? 9.321 -3.140 4.675 1.00 98.38 107 LYS A O 1
ATOM 795 N N . THR A 1 108 ? 7.955 -4.188 3.223 1.00 98.75 108 THR A N 1
ATOM 796 C CA . THR A 1 108 ? 8.017 -3.170 2.178 1.00 98.75 108 THR A CA 1
ATOM 797 C C . THR A 1 108 ? 6.618 -2.728 1.781 1.00 98.75 108 THR A C 1
ATOM 799 O O . THR A 1 108 ? 5.745 -3.565 1.556 1.00 98.75 108 THR A O 1
ATOM 802 N N . LEU A 1 109 ? 6.408 -1.417 1.675 1.00 98.69 109 LEU A N 1
ATOM 803 C CA . LEU A 1 109 ? 5.228 -0.837 1.032 1.00 98.69 109 LEU A CA 1
ATOM 804 C C . LEU A 1 109 ? 5.603 -0.356 -0.368 1.00 98.69 109 LEU A C 1
ATOM 806 O O . LEU A 1 109 ? 6.620 0.313 -0.539 1.00 98.69 109 LEU A O 1
ATOM 810 N N . TYR A 1 110 ? 4.770 -0.683 -1.350 1.00 98.75 110 TYR A N 1
ATOM 811 C CA . TYR A 1 110 ? 4.844 -0.127 -2.699 1.00 98.75 110 TYR A CA 1
ATOM 812 C C . TYR A 1 110 ? 3.672 0.831 -2.863 1.00 98.75 110 TYR A C 1
ATOM 814 O O . TYR A 1 110 ? 2.527 0.389 -2.766 1.00 98.75 110 TYR A O 1
ATOM 822 N N . VAL A 1 111 ? 3.947 2.114 -3.065 1.00 98.81 111 VAL A N 1
ATOM 823 C CA . VAL A 1 111 ? 2.958 3.199 -3.032 1.00 98.81 111 VAL A CA 1
ATOM 824 C C . VAL A 1 111 ? 2.851 3.828 -4.410 1.00 98.81 111 VAL A C 1
ATOM 826 O O . VAL A 1 111 ? 3.878 4.141 -5.001 1.00 98.81 111 VAL A O 1
ATOM 829 N N . ALA A 1 112 ? 1.634 4.001 -4.915 1.00 98.75 112 ALA A N 1
ATOM 830 C CA . ALA A 1 112 ? 1.368 4.807 -6.097 1.00 98.75 112 ALA A CA 1
ATOM 831 C C . ALA A 1 112 ? 1.289 6.283 -5.691 1.00 98.75 112 ALA A C 1
ATOM 833 O O . ALA A 1 112 ? 0.484 6.638 -4.829 1.00 98.75 112 ALA A O 1
ATOM 834 N N . ASN A 1 113 ? 2.132 7.120 -6.288 1.00 98.69 113 ASN A N 1
ATOM 835 C CA . ASN A 1 113 ? 2.174 8.560 -6.061 1.00 98.69 113 ASN A CA 1
ATOM 836 C C . ASN A 1 113 ? 1.601 9.268 -7.288 1.00 98.69 113 ASN A C 1
ATOM 838 O O . ASN A 1 113 ? 2.190 9.251 -8.372 1.00 98.69 113 ASN A O 1
ATOM 842 N N . GLU A 1 114 ? 0.389 9.802 -7.136 1.00 97.75 114 GLU A N 1
ATOM 843 C CA . GLU A 1 114 ? -0.443 10.212 -8.270 1.00 97.75 114 GLU A CA 1
ATOM 844 C C . GLU A 1 114 ? 0.151 11.425 -9.004 1.00 97.75 114 GLU A C 1
ATOM 846 O O . GLU A 1 114 ? 0.256 11.429 -10.233 1.00 97.75 114 GLU A O 1
ATOM 851 N N . ASP A 1 115 ? 0.612 12.417 -8.238 1.00 97.50 115 ASP A N 1
ATOM 852 C CA . ASP A 1 115 ? 1.052 13.726 -8.735 1.00 97.50 115 ASP A CA 1
ATOM 853 C C . ASP A 1 115 ? 2.398 13.699 -9.485 1.00 97.50 115 ASP A C 1
ATOM 855 O O . ASP A 1 115 ? 2.661 14.552 -10.343 1.00 97.50 115 ASP A O 1
ATOM 859 N N . ASP A 1 116 ? 3.276 12.741 -9.181 1.00 96.50 116 ASP A N 1
ATOM 860 C CA . ASP A 1 116 ? 4.621 12.652 -9.765 1.00 96.50 116 ASP A CA 1
ATOM 861 C C . ASP A 1 116 ? 4.790 11.495 -10.761 1.00 96.50 116 ASP A C 1
ATOM 863 O O . ASP A 1 116 ? 5.797 11.440 -11.479 1.00 96.50 116 ASP A O 1
ATOM 867 N N . ASN A 1 117 ? 3.761 10.657 -10.919 1.00 98.44 117 ASN A N 1
ATOM 868 C CA . ASN A 1 117 ? 3.759 9.484 -11.792 1.00 98.44 117 ASN A CA 1
ATOM 869 C C . ASN A 1 117 ? 4.809 8.447 -11.368 1.00 98.44 117 ASN A C 1
ATOM 871 O O . ASN A 1 117 ? 5.486 7.851 -12.218 1.00 98.44 117 ASN A O 1
ATOM 875 N N . LEU A 1 118 ? 4.976 8.252 -10.060 1.00 98.69 118 LEU A N 1
ATOM 876 C CA . LEU A 1 118 ? 5.918 7.293 -9.497 1.00 98.69 118 LEU A CA 1
ATOM 877 C C . LEU A 1 118 ? 5.210 6.159 -8.755 1.00 98.69 118 LEU A C 1
ATOM 879 O O . LEU A 1 118 ? 4.121 6.290 -8.199 1.00 98.69 118 LEU A O 1
ATOM 883 N N . VAL A 1 119 ? 5.906 5.030 -8.695 1.00 98.81 119 VAL A N 1
ATOM 884 C CA . VAL A 1 119 ? 5.787 4.100 -7.578 1.00 98.81 119 VAL A CA 1
ATOM 885 C C . VAL A 1 119 ? 6.947 4.350 -6.618 1.00 98.81 119 VAL A C 1
ATOM 887 O O . VAL A 1 119 ? 8.108 4.203 -7.008 1.00 98.81 119 VAL A O 1
ATOM 890 N N . THR A 1 120 ? 6.648 4.624 -5.352 1.00 98.81 120 THR A N 1
ATOM 891 C CA . THR A 1 120 ? 7.647 4.704 -4.278 1.00 98.81 120 THR A CA 1
ATOM 892 C C . THR A 1 120 ? 7.724 3.388 -3.509 1.00 98.81 120 THR A C 1
ATOM 894 O O . THR A 1 120 ? 6.715 2.843 -3.057 1.00 98.81 120 THR A O 1
ATOM 897 N N . VAL A 1 121 ? 8.938 2.868 -3.330 1.00 98.75 121 VAL A N 1
ATOM 898 C CA . VAL A 1 121 ? 9.220 1.648 -2.560 1.00 98.75 121 VAL A CA 1
ATOM 899 C C . VAL A 1 121 ? 9.751 2.036 -1.186 1.00 98.75 121 VAL A C 1
ATOM 901 O O . VAL A 1 121 ? 10.795 2.678 -1.095 1.00 98.75 121 VAL A O 1
ATOM 904 N N . ILE A 1 122 ? 9.075 1.634 -0.112 1.00 98.88 122 ILE A N 1
ATOM 905 C CA . ILE A 1 122 ? 9.391 2.049 1.262 1.00 98.88 122 ILE A CA 1
ATOM 906 C C . ILE A 1 122 ? 9.791 0.841 2.106 1.00 98.88 122 ILE A C 1
ATOM 908 O O . ILE A 1 122 ? 9.024 -0.108 2.245 1.00 98.88 122 ILE A O 1
ATOM 912 N N . ASP A 1 123 ? 10.958 0.910 2.739 1.00 98.62 123 ASP A N 1
ATOM 913 C CA . ASP A 1 123 ? 11.337 0.055 3.865 1.00 98.62 123 ASP A CA 1
ATOM 914 C C . ASP A 1 123 ? 10.624 0.536 5.132 1.00 98.62 123 ASP A C 1
ATOM 916 O O . ASP A 1 123 ? 10.863 1.654 5.603 1.00 98.62 123 ASP A O 1
ATOM 920 N N . ILE A 1 12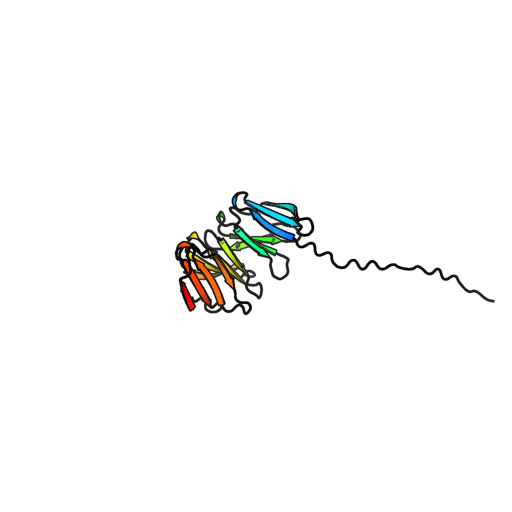4 ? 9.757 -0.312 5.682 1.00 98.56 124 ILE A N 1
ATOM 921 C CA . ILE A 1 124 ? 8.927 0.017 6.846 1.00 98.56 124 ILE A CA 1
ATOM 922 C C . ILE A 1 124 ? 9.764 0.080 8.128 1.00 98.56 124 ILE A C 1
ATOM 924 O O . ILE A 1 124 ? 9.563 0.970 8.951 1.00 98.56 124 ILE A O 1
ATOM 928 N N . GLU A 1 125 ? 10.705 -0.849 8.312 1.00 97.81 125 GLU A N 1
ATOM 929 C CA . GLU A 1 125 ? 11.508 -0.947 9.538 1.00 97.81 125 GLU A CA 1
ATOM 930 C C . GLU A 1 125 ? 12.462 0.245 9.657 1.00 97.81 125 GLU A C 1
ATOM 932 O O . GLU A 1 125 ? 12.571 0.876 10.711 1.00 97.81 125 GLU A O 1
ATOM 937 N N . ASN A 1 126 ? 13.133 0.577 8.555 1.00 98.31 126 ASN A N 1
ATOM 938 C CA . ASN A 1 126 ? 14.106 1.661 8.503 1.00 98.31 126 ASN A CA 1
ATOM 939 C C . ASN A 1 126 ? 13.485 3.017 8.157 1.00 98.31 126 ASN A C 1
ATOM 941 O O . ASN A 1 126 ? 14.188 4.026 8.259 1.00 98.31 126 ASN A O 1
ATOM 945 N N . LYS A 1 127 ? 12.203 3.042 7.766 1.00 98.19 127 LYS A N 1
ATOM 946 C CA . LYS A 1 127 ? 11.431 4.235 7.384 1.00 98.19 127 LYS A CA 1
ATOM 947 C C . LYS A 1 127 ? 12.098 5.019 6.259 1.00 98.19 127 LYS A C 1
ATOM 949 O O . LYS A 1 127 ? 12.352 6.219 6.375 1.00 98.19 127 LYS A O 1
ATOM 954 N N . LYS A 1 128 ? 12.466 4.318 5.189 1.00 98.25 128 LYS A N 1
ATOM 955 C CA . LYS A 1 128 ? 13.250 4.885 4.085 1.00 98.25 128 LYS A CA 1
ATOM 956 C C . LYS A 1 128 ? 12.662 4.526 2.740 1.00 98.25 128 LYS A C 1
ATOM 958 O O . LYS A 1 128 ? 12.277 3.385 2.520 1.00 98.25 128 LYS A O 1
ATOM 963 N N . VAL A 1 129 ? 12.715 5.485 1.826 1.00 98.62 129 VAL A N 1
ATOM 964 C CA . VAL A 1 129 ? 12.527 5.226 0.401 1.00 98.62 129 VAL A CA 1
ATOM 965 C C . VAL A 1 129 ? 13.729 4.428 -0.113 1.00 98.62 129 VAL A C 1
ATOM 967 O O . VAL A 1 129 ? 14.881 4.824 0.076 1.00 98.62 129 VAL A O 1
ATOM 970 N N . LEU A 1 130 ? 13.451 3.276 -0.714 1.00 98.38 130 LEU A N 1
ATOM 971 C CA . LEU A 1 130 ? 14.419 2.377 -1.340 1.00 98.38 130 LEU A CA 1
ATOM 972 C C . LEU A 1 130 ? 14.567 2.654 -2.836 1.00 98.38 130 LEU A C 1
ATOM 974 O O . LEU A 1 130 ? 15.665 2.510 -3.373 1.00 98.38 130 LEU A O 1
ATOM 978 N N . ALA A 1 131 ? 13.469 3.015 -3.498 1.00 98.50 131 ALA A N 1
ATOM 979 C CA . ALA A 1 131 ? 13.427 3.320 -4.919 1.00 98.50 131 ALA A CA 1
ATOM 980 C C . ALA A 1 131 ? 12.196 4.156 -5.274 1.00 98.50 131 ALA A C 1
ATOM 982 O O . ALA A 1 131 ? 11.180 4.114 -4.583 1.00 98.50 131 ALA A O 1
ATOM 983 N N . GLU A 1 132 ? 12.317 4.854 -6.394 1.0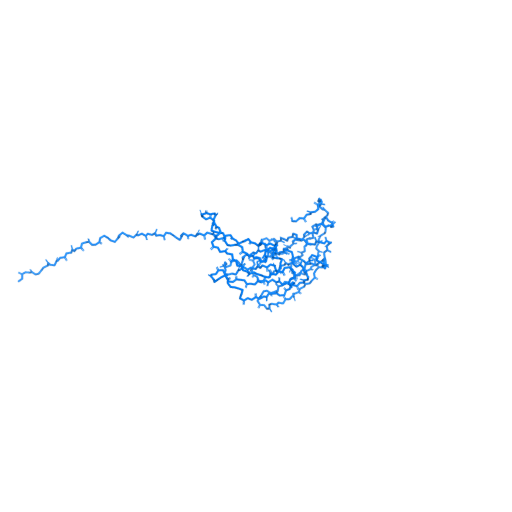0 98.75 132 GLU A N 1
ATOM 984 C CA . GLU A 1 132 ? 11.279 5.635 -7.054 1.00 98.75 132 GLU A CA 1
ATOM 985 C C . GLU A 1 132 ? 11.252 5.178 -8.514 1.00 98.75 132 GLU A C 1
ATOM 987 O O . GLU A 1 132 ? 12.271 5.243 -9.209 1.00 98.75 132 GLU A O 1
ATOM 992 N N . ILE A 1 133 ? 10.121 4.639 -8.959 1.00 98.81 133 ILE A N 1
ATOM 993 C CA . ILE A 1 133 ? 9.994 3.953 -10.246 1.00 98.81 133 ILE A CA 1
ATOM 994 C C . ILE A 1 133 ? 9.030 4.755 -11.120 1.00 98.81 133 ILE A C 1
ATOM 996 O O . ILE A 1 133 ? 7.838 4.785 -10.817 1.00 98.81 133 ILE A O 1
ATOM 1000 N N . PRO A 1 134 ? 9.507 5.394 -12.203 1.00 98.69 134 PRO A N 1
ATOM 1001 C CA . PRO A 1 134 ? 8.636 6.125 -13.114 1.00 98.69 134 PRO A CA 1
ATOM 1002 C C . PRO A 1 134 ? 7.639 5.204 -13.815 1.00 98.69 134 PRO A C 1
ATOM 1004 O O . PRO A 1 134 ? 8.039 4.233 -14.459 1.00 98.69 134 PRO A O 1
ATOM 1007 N N . VAL A 1 135 ? 6.357 5.544 -13.728 1.00 98.69 135 VAL A N 1
ATOM 1008 C CA . VAL A 1 135 ? 5.233 4.843 -14.365 1.00 98.69 135 VAL A CA 1
ATOM 1009 C C . VAL A 1 135 ? 4.448 5.813 -15.265 1.00 98.69 135 VAL A C 1
ATOM 1011 O O . VAL A 1 135 ? 4.984 6.827 -15.722 1.00 98.69 135 VAL A O 1
ATOM 1014 N N . GLY A 1 136 ? 3.220 5.464 -15.644 1.00 98.25 136 GLY A N 1
ATOM 1015 C CA . GLY A 1 136 ? 2.330 6.321 -16.419 1.00 98.25 136 GLY A CA 1
ATOM 1016 C C . GLY A 1 136 ? 1.599 7.347 -15.553 1.00 98.25 136 GLY A C 1
ATOM 1017 O O . GLY A 1 136 ? 1.667 7.323 -14.330 1.00 98.25 136 GLY A O 1
ATOM 1018 N N . VAL A 1 137 ? 0.867 8.235 -16.220 1.00 98.25 137 VAL A N 1
ATOM 1019 C CA . VAL A 1 137 ? 0.125 9.339 -15.600 1.00 98.25 137 VAL A CA 1
ATOM 1020 C C . VAL A 1 137 ? -1.028 8.861 -14.723 1.00 98.25 137 VAL A C 1
ATOM 1022 O O . VAL A 1 137 ? -1.799 8.008 -15.178 1.00 98.25 137 VAL A O 1
ATOM 1025 N N . GLU A 1 138 ? -1.151 9.472 -13.538 1.00 97.31 138 GLU A N 1
ATOM 1026 C CA . GLU A 1 138 ? -2.135 9.160 -12.486 1.00 97.31 138 GLU A CA 1
ATOM 1027 C C . GLU A 1 138 ? -2.069 7.676 -12.065 1.00 97.31 138 GLU A C 1
ATOM 1029 O O . GLU A 1 138 ? -2.987 6.903 -12.356 1.00 97.31 138 GLU A O 1
ATOM 1034 N N . PRO A 1 139 ? -0.951 7.205 -11.477 1.00 98.31 139 PRO A N 1
ATOM 1035 C CA . PRO A 1 139 ? -0.887 5.865 -10.911 1.00 98.31 139 PRO A CA 1
ATOM 1036 C C . PRO A 1 139 ? -1.845 5.734 -9.723 1.00 98.31 139 PRO A C 1
ATOM 1038 O O . PRO A 1 139 ? -1.810 6.533 -8.795 1.00 98.31 139 PRO A O 1
ATOM 1041 N N . GLU A 1 140 ? -2.654 4.677 -9.728 1.00 96.62 140 GLU A N 1
ATOM 1042 C CA . GLU A 1 140 ? -3.610 4.390 -8.656 1.00 96.62 140 GLU A CA 1
ATOM 1043 C C . GLU A 1 140 ? -3.454 2.949 -8.160 1.00 96.62 140 GLU A C 1
ATOM 1045 O O . GLU A 1 140 ? -2.935 2.701 -7.075 1.00 96.62 140 GLU A O 1
ATOM 1050 N N . GLY A 1 141 ? -3.883 1.981 -8.973 1.00 97.31 141 G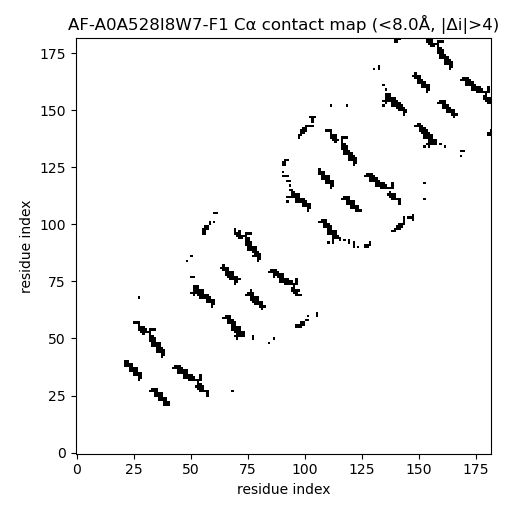LY A N 1
ATOM 1051 C CA . GLY A 1 141 ? -3.972 0.574 -8.602 1.00 97.31 141 GLY A CA 1
ATOM 1052 C C . GLY A 1 141 ? -2.628 -0.044 -8.266 1.00 97.31 141 GLY A C 1
ATOM 1053 O O . GLY A 1 141 ? -1.639 0.179 -8.962 1.00 97.31 141 GLY A O 1
ATOM 1054 N N . MET A 1 142 ? -2.601 -0.869 -7.220 1.00 98.44 142 MET A N 1
ATOM 1055 C CA . MET A 1 142 ? -1.396 -1.544 -6.743 1.00 98.44 142 MET A CA 1
ATOM 1056 C C . MET A 1 142 ? -1.675 -3.009 -6.424 1.00 98.44 142 MET A C 1
ATOM 1058 O O . MET A 1 142 ? -2.646 -3.354 -5.751 1.00 98.44 142 MET A O 1
ATOM 1062 N N . GLY A 1 143 ? -0.782 -3.890 -6.867 1.00 98.38 143 GLY A N 1
ATOM 1063 C CA . GLY A 1 143 ? -0.833 -5.313 -6.557 1.00 98.38 143 GLY A CA 1
ATOM 1064 C C . GLY A 1 143 ? 0.559 -5.920 -6.471 1.00 98.38 143 GLY A C 1
ATOM 1065 O O . GLY A 1 143 ? 1.486 -5.481 -7.145 1.00 98.38 143 GLY A O 1
ATOM 1066 N N . VAL A 1 144 ? 0.715 -6.955 -5.649 1.00 98.69 144 VAL A N 1
ATOM 1067 C CA . VAL A 1 144 ? 1.958 -7.726 -5.562 1.00 98.69 144 VAL A CA 1
ATOM 1068 C C . VAL A 1 144 ? 1.650 -9.213 -5.647 1.00 98.69 144 VAL A C 1
ATOM 1070 O O . VAL A 1 144 ? 0.665 -9.708 -5.096 1.00 98.69 144 VAL A O 1
ATOM 1073 N N . SER A 1 145 ? 2.484 -9.929 -6.390 1.00 98.56 145 SER A N 1
ATOM 1074 C CA . SER A 1 145 ? 2.408 -11.381 -6.523 1.00 98.56 145 SER A CA 1
ATOM 1075 C C . SER A 1 145 ? 2.640 -12.078 -5.173 1.00 98.56 145 SER A C 1
ATOM 1077 O O . SER A 1 145 ? 3.396 -11.575 -4.339 1.00 98.56 145 SER A O 1
ATOM 1079 N N . PRO A 1 146 ? 2.045 -13.264 -4.939 1.00 97.94 146 PRO A N 1
ATOM 1080 C CA . PRO A 1 146 ? 2.203 -13.981 -3.671 1.00 97.94 146 PRO A CA 1
ATOM 1081 C C . PRO A 1 146 ? 3.644 -14.367 -3.320 1.00 97.94 146 PRO A C 1
ATOM 1083 O O . PRO A 1 146 ? 3.963 -14.509 -2.143 1.00 97.94 146 PRO A O 1
ATOM 1086 N N . ASP A 1 147 ? 4.511 -14.563 -4.319 1.00 98.06 147 ASP A N 1
ATOM 1087 C CA . ASP A 1 147 ? 5.938 -14.829 -4.097 1.00 98.06 147 ASP A CA 1
ATOM 1088 C C . ASP A 1 147 ? 6.773 -13.547 -3.944 1.00 98.06 147 ASP A C 1
ATOM 1090 O O . ASP A 1 147 ? 7.974 -13.623 -3.683 1.00 98.06 147 ASP A O 1
ATOM 1094 N N . GLY A 1 148 ? 6.131 -12.384 -4.076 1.00 98.25 148 GLY A N 1
ATOM 1095 C CA . GLY A 1 148 ? 6.702 -11.068 -3.854 1.00 98.25 148 GLY A CA 1
ATOM 1096 C C . GLY A 1 148 ? 7.619 -10.580 -4.963 1.00 98.25 148 GLY A C 1
ATOM 1097 O O . GLY A 1 148 ? 8.218 -9.531 -4.772 1.00 98.25 148 GLY A O 1
ATOM 1098 N N . LYS A 1 149 ? 7.771 -11.300 -6.083 1.00 98.25 149 LYS A N 1
ATOM 1099 C CA . LYS A 1 149 ? 8.783 -10.983 -7.113 1.00 98.25 149 LYS A CA 1
ATOM 1100 C C . LYS A 1 149 ? 8.313 -9.996 -8.165 1.00 98.25 149 LYS A C 1
ATOM 1102 O O . LYS A 1 149 ? 9.116 -9.268 -8.736 1.00 98.25 149 LYS A O 1
ATOM 1107 N N . THR A 1 150 ? 7.016 -9.993 -8.429 1.00 98.56 150 THR A N 1
ATOM 1108 C CA . THR A 1 150 ? 6.387 -9.091 -9.390 1.00 98.56 150 THR A CA 1
ATOM 1109 C C . THR A 1 150 ? 5.368 -8.232 -8.671 1.00 98.56 150 THR A C 1
ATOM 1111 O O . THR A 1 150 ? 4.506 -8.761 -7.963 1.00 98.56 150 THR A O 1
ATOM 1114 N N . MET A 1 151 ? 5.440 -6.926 -8.879 1.00 98.38 151 MET A N 1
ATOM 1115 C CA . MET A 1 151 ? 4.366 -6.000 -8.545 1.00 98.38 151 MET A CA 1
ATOM 1116 C C . MET A 1 151 ? 3.732 -5.459 -9.827 1.00 98.38 151 MET A C 1
ATOM 1118 O O . MET A 1 151 ? 4.349 -5.483 -10.894 1.00 98.38 151 MET A O 1
ATOM 1122 N N . VAL A 1 152 ? 2.498 -4.984 -9.715 1.00 98.62 152 VAL A N 1
ATOM 1123 C CA . VAL A 1 152 ? 1.792 -4.279 -10.778 1.00 98.62 152 VAL A CA 1
ATOM 1124 C C . VAL A 1 152 ? 1.295 -2.940 -10.251 1.00 98.62 152 VAL A C 1
ATOM 1126 O O . VAL A 1 152 ? 0.736 -2.880 -9.156 1.00 98.62 152 VAL A O 1
ATOM 1129 N N . ASN A 1 153 ? 1.504 -1.887 -11.034 1.00 98.81 153 ASN A N 1
ATOM 1130 C CA . ASN A 1 153 ? 0.845 -0.599 -10.858 1.00 98.81 153 ASN A CA 1
ATOM 1131 C C . ASN A 1 153 ? -0.054 -0.314 -12.066 1.00 98.81 153 ASN A C 1
ATOM 1133 O O . ASN A 1 153 ? 0.319 -0.658 -13.189 1.00 98.81 153 ASN A O 1
ATOM 1137 N N . THR A 1 154 ? -1.215 0.305 -11.869 1.00 98.69 154 THR A N 1
ATOM 1138 C CA . THR A 1 154 ? -2.032 0.805 -12.979 1.00 98.69 154 THR A CA 1
ATOM 1139 C C . THR A 1 154 ? -2.029 2.323 -13.021 1.00 98.69 154 THR A C 1
ATOM 1141 O O . THR A 1 154 ? -2.246 2.971 -12.002 1.00 98.69 154 THR A O 1
ATOM 1144 N N . SER A 1 155 ? -1.841 2.879 -14.216 1.00 98.50 155 SER A N 1
ATOM 1145 C CA . SER A 1 155 ? -1.911 4.319 -14.469 1.00 98.50 155 SER A CA 1
ATOM 1146 C C . SER A 1 155 ? -3.215 4.662 -15.171 1.00 98.50 155 SER A C 1
ATOM 1148 O O . SER A 1 155 ? -3.443 4.235 -16.313 1.00 98.50 155 SER A O 1
ATOM 1150 N N . GLU A 1 156 ? -4.063 5.428 -14.488 1.00 97.38 156 GLU A N 1
ATOM 1151 C CA . GLU A 1 156 ? -5.449 5.690 -14.860 1.00 97.38 156 GLU A CA 1
ATOM 1152 C C . GLU A 1 156 ? -5.531 6.415 -16.207 1.00 97.38 156 GLU A C 1
ATOM 1154 O O . GLU A 1 156 ? -6.145 5.915 -17.154 1.00 97.38 156 GLU A O 1
ATOM 1159 N N . THR A 1 157 ? -4.860 7.562 -16.330 1.00 97.38 157 THR A N 1
ATOM 1160 C CA . THR A 1 157 ? -4.907 8.390 -17.545 1.00 97.38 157 THR A CA 1
ATOM 1161 C C . THR A 1 157 ? -4.144 7.763 -18.710 1.00 97.38 157 THR A C 1
ATOM 1163 O O . THR A 1 157 ? -4.492 7.964 -19.879 1.00 97.38 157 THR A O 1
ATOM 1166 N N . THR A 1 158 ? -3.120 6.957 -18.421 1.00 97.12 158 THR A N 1
ATOM 1167 C CA . THR A 1 158 ? -2.320 6.308 -19.475 1.00 97.12 158 THR A CA 1
ATOM 1168 C C . THR A 1 158 ? -2.940 4.994 -19.966 1.00 97.12 158 THR A C 1
ATOM 1170 O O . THR A 1 158 ? -2.539 4.495 -21.015 1.00 97.12 158 THR A O 1
ATOM 1173 N N . ASN A 1 159 ? -3.956 4.460 -19.276 1.00 98.06 159 ASN A N 1
ATOM 1174 C CA . ASN A 1 159 ? -4.592 3.170 -19.573 1.00 98.06 159 ASN A CA 1
ATOM 1175 C C . ASN A 1 159 ? -3.568 2.028 -19.650 1.00 98.06 159 ASN A C 1
ATOM 1177 O O . ASN A 1 159 ? -3.549 1.252 -20.609 1.00 98.06 159 ASN A O 1
ATOM 1181 N N . MET A 1 160 ? -2.667 1.954 -18.668 1.00 98.31 160 MET A N 1
ATOM 1182 C CA . MET A 1 160 ? -1.610 0.943 -18.641 1.00 98.31 160 MET A CA 1
ATOM 1183 C C . MET A 1 160 ? -1.541 0.209 -17.308 1.00 98.31 160 MET A C 1
ATOM 1185 O O . MET A 1 160 ? -1.822 0.776 -16.258 1.00 98.31 160 MET A O 1
ATOM 1189 N N . ALA A 1 161 ? -1.116 -1.050 -17.382 1.00 98.69 161 ALA A N 1
ATOM 1190 C CA . ALA A 1 161 ? -0.594 -1.824 -16.269 1.00 98.69 161 ALA A CA 1
ATOM 1191 C C . ALA A 1 161 ? 0.928 -1.983 -16.436 1.00 98.69 161 ALA A C 1
ATOM 1193 O O . ALA A 1 161 ? 1.405 -2.452 -17.474 1.00 98.69 161 ALA A O 1
ATOM 1194 N N . HIS A 1 162 ? 1.670 -1.592 -15.408 1.00 98.81 162 HIS A N 1
ATOM 1195 C CA . HIS A 1 162 ? 3.124 -1.622 -15.309 1.00 98.81 162 HIS A CA 1
ATOM 1196 C C . HIS A 1 162 ? 3.544 -2.810 -14.450 1.00 98.81 162 HIS A C 1
ATOM 1198 O O . HIS A 1 162 ? 3.314 -2.800 -13.242 1.00 98.81 162 HIS A O 1
ATOM 1204 N N . PHE A 1 163 ? 4.152 -3.831 -15.047 1.00 98.75 163 PHE A N 1
ATOM 1205 C CA . PHE A 1 163 ? 4.714 -4.965 -14.315 1.00 98.75 1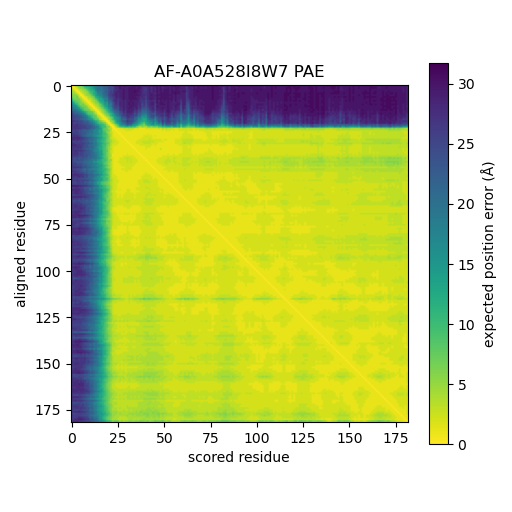63 PHE A CA 1
ATOM 1206 C C . PHE A 1 163 ? 6.165 -4.661 -13.969 1.00 98.75 163 PHE A C 1
ATOM 1208 O O . PHE A 1 163 ? 6.949 -4.281 -14.838 1.00 98.75 163 PHE A O 1
ATOM 1215 N N . ILE A 1 164 ? 6.513 -4.806 -12.696 1.00 98.88 164 ILE A N 1
ATOM 1216 C CA . ILE A 1 164 ? 7.800 -4.386 -12.140 1.00 98.88 164 ILE A CA 1
ATOM 1217 C C . ILE A 1 164 ? 8.397 -5.544 -11.341 1.00 98.88 164 ILE A C 1
ATOM 1219 O O . ILE A 1 164 ? 7.705 -6.190 -10.546 1.00 98.88 164 ILE A O 1
ATOM 1223 N N . ASP A 1 165 ? 9.690 -5.794 -11.536 1.00 98.69 165 ASP A N 1
ATOM 1224 C CA . ASP A 1 165 ? 10.469 -6.726 -10.724 1.00 98.69 165 ASP A CA 1
ATOM 1225 C C . ASP A 1 165 ? 10.852 -6.052 -9.397 1.00 98.69 165 ASP A C 1
ATOM 1227 O O . ASP A 1 165 ? 11.507 -5.011 -9.364 1.00 98.69 165 ASP A O 1
ATOM 1231 N N . THR A 1 166 ? 10.439 -6.642 -8.278 1.00 98.19 166 THR A N 1
ATOM 1232 C CA . THR A 1 166 ? 10.587 -6.038 -6.942 1.00 98.19 166 THR A CA 1
ATOM 1233 C C . THR A 1 166 ? 12.003 -6.118 -6.376 1.00 98.19 166 THR A C 1
ATOM 1235 O O . THR A 1 166 ? 12.274 -5.534 -5.332 1.00 98.19 166 THR A O 1
ATOM 1238 N N . THR A 1 167 ? 12.909 -6.859 -7.019 1.00 96.94 167 THR A N 1
ATOM 1239 C CA . THR A 1 167 ? 14.309 -6.974 -6.587 1.00 96.94 167 THR A CA 1
ATOM 1240 C C . THR A 1 167 ? 15.177 -5.932 -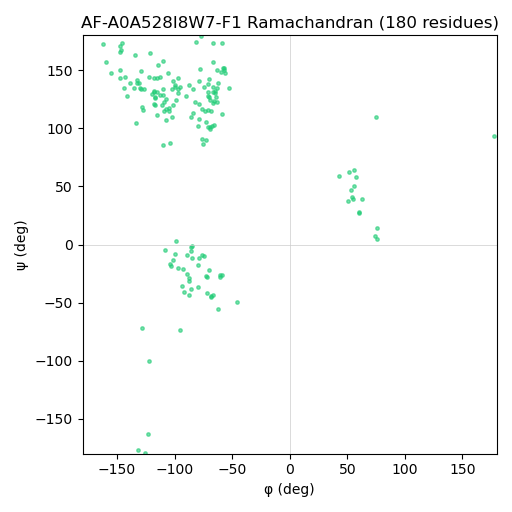7.279 1.00 96.94 167 THR A C 1
ATOM 1242 O O . THR A 1 167 ? 16.075 -5.356 -6.668 1.00 96.94 167 THR A O 1
ATOM 1245 N N . THR A 1 168 ? 14.927 -5.716 -8.566 1.00 98.25 168 THR A N 1
ATOM 1246 C CA . THR A 1 168 ? 15.673 -4.772 -9.408 1.00 98.25 168 THR A CA 1
ATOM 1247 C C . THR A 1 168 ? 15.029 -3.391 -9.456 1.00 98.25 168 THR A C 1
ATOM 1249 O O . THR A 1 168 ? 15.727 -2.422 -9.743 1.00 98.25 168 THR A O 1
ATOM 1252 N N . HIS A 1 169 ? 13.734 -3.296 -9.133 1.00 98.19 169 HIS A N 1
ATOM 1253 C CA . HIS A 1 169 ? 12.904 -2.098 -9.279 1.00 98.19 169 HIS A CA 1
ATOM 1254 C C . HIS A 1 169 ? 12.807 -1.602 -10.729 1.00 98.19 169 HIS A C 1
ATOM 1256 O O . HIS A 1 169 ? 12.594 -0.418 -10.983 1.00 98.19 169 HIS A O 1
ATOM 1262 N N . GLU A 1 170 ? 12.954 -2.514 -11.691 1.00 98.50 170 GLU A N 1
ATOM 1263 C CA . GLU A 1 170 ? 12.815 -2.222 -13.114 1.00 98.50 170 GLU A CA 1
ATOM 1264 C C . GLU A 1 170 ? 11.450 -2.688 -13.632 1.00 98.50 170 GLU A C 1
ATOM 1266 O O . GLU A 1 170 ? 10.953 -3.759 -13.271 1.00 98.50 170 GLU A O 1
ATOM 1271 N N . ILE A 1 171 ? 10.845 -1.884 -14.513 1.00 98.69 171 ILE A N 1
ATOM 1272 C CA . ILE A 1 171 ? 9.659 -2.291 -15.272 1.00 98.69 171 ILE A CA 1
ATOM 1273 C C . ILE A 1 171 ? 10.063 -3.405 -16.241 1.00 98.69 171 ILE A C 1
ATOM 1275 O O . ILE A 1 171 ? 10.913 -3.199 -17.110 1.00 98.69 171 ILE A O 1
ATOM 1279 N N . THR A 1 172 ? 9.417 -4.563 -16.131 1.00 98.69 172 THR A N 1
ATOM 1280 C CA . THR A 1 172 ? 9.586 -5.673 -17.075 1.00 98.69 172 THR A CA 1
ATOM 1281 C C . THR A 1 172 ? 8.663 -5.521 -18.274 1.00 98.69 172 THR A C 1
ATOM 1283 O O . THR A 1 172 ? 9.079 -5.784 -19.400 1.00 98.69 172 THR A O 1
ATOM 1286 N N . ASP A 1 173 ? 7.431 -5.053 -18.048 1.00 98.69 173 ASP A N 1
ATOM 1287 C CA . ASP A 1 173 ? 6.410 -4.937 -19.084 1.00 98.69 173 ASP A CA 1
ATOM 1288 C C . ASP A 1 173 ? 5.483 -3.743 -18.836 1.00 98.69 173 ASP A C 1
ATOM 1290 O O . ASP A 1 173 ? 5.073 -3.468 -17.710 1.00 98.69 173 ASP A O 1
ATOM 1294 N N . ASN A 1 174 ? 5.085 -3.087 -19.926 1.00 98.50 174 ASN A N 1
ATOM 1295 C CA . ASN A 1 174 ? 4.006 -2.104 -19.948 1.00 98.50 174 ASN A CA 1
ATOM 1296 C C . ASN A 1 174 ? 2.899 -2.631 -20.855 1.00 98.50 174 ASN A C 1
ATOM 1298 O O . ASN A 1 174 ? 3.128 -2.874 -22.043 1.00 98.50 174 ASN A O 1
ATOM 1302 N N . VAL A 1 175 ? 1.704 -2.805 -20.303 1.00 98.62 175 VAL A N 1
ATOM 1303 C CA . VAL A 1 175 ? 0.570 -3.403 -21.008 1.00 98.62 175 VAL A CA 1
ATOM 1304 C C . VAL A 1 175 ? -0.551 -2.383 -21.102 1.00 98.62 175 VAL A C 1
ATOM 1306 O O . VAL A 1 175 ? -1.044 -1.919 -20.081 1.00 98.62 175 VAL A O 1
ATOM 1309 N N . LEU A 1 176 ? -0.975 -2.052 -22.325 1.00 98.44 176 LEU A N 1
ATOM 1310 C CA . LEU A 1 176 ? -2.196 -1.276 -22.536 1.00 98.44 176 LEU A CA 1
ATOM 1311 C C . LEU A 1 176 ? -3.409 -2.082 -22.065 1.00 98.44 176 LEU A C 1
ATOM 1313 O O . LEU A 1 176 ? -3.569 -3.248 -22.432 1.00 98.44 176 LEU A O 1
ATOM 1317 N N . VAL A 1 177 ? -4.268 -1.436 -21.290 1.00 98.12 177 VAL A N 1
ATOM 1318 C CA . VAL A 1 177 ? -5.537 -1.974 -20.795 1.00 98.12 177 VAL A CA 1
ATOM 1319 C C . VAL A 1 177 ? -6.684 -1.030 -21.174 1.00 98.12 177 VAL A C 1
ATOM 1321 O O . VAL A 1 177 ? -6.477 -0.031 -21.865 1.00 98.12 177 VAL A O 1
ATOM 1324 N N . ASP A 1 178 ? -7.910 -1.379 -20.781 1.00 97.44 178 ASP A N 1
ATOM 1325 C CA . ASP A 1 178 ? -9.080 -0.529 -21.006 1.00 97.44 178 ASP A CA 1
ATOM 1326 C C . ASP A 1 178 ? -9.008 0.779 -20.201 1.00 97.44 178 ASP A C 1
ATOM 1328 O O . ASP A 1 178 ? -8.095 1.010 -19.409 1.00 97.44 178 ASP A O 1
ATOM 1332 N N . ALA A 1 179 ? -9.971 1.666 -20.448 1.00 97.19 179 ALA A N 1
ATOM 1333 C CA . ALA A 1 179 ? -9.950 3.014 -19.908 1.00 97.19 179 ALA A CA 1
ATOM 1334 C C . ALA A 1 179 ? -10.011 3.048 -18.371 1.00 97.19 179 ALA A C 1
ATOM 1336 O O . ALA A 1 179 ? -10.891 2.418 -17.780 1.00 97.19 179 ALA A O 1
ATOM 1337 N N . ARG A 1 180 ? -9.155 3.882 -17.766 1.00 96.00 180 ARG A N 1
ATOM 1338 C CA . ARG A 1 180 ? -9.140 4.213 -16.329 1.00 96.00 180 ARG A CA 1
ATOM 1339 C C . ARG A 1 180 ? -8.983 2.998 -15.390 1.00 96.00 180 ARG A C 1
ATOM 1341 O O . ARG A 1 180 ? -9.866 2.746 -14.567 1.00 96.00 180 ARG A O 1
ATOM 1348 N N . PRO A 1 181 ? -7.901 2.210 -15.522 1.00 97.19 181 PRO A N 1
ATOM 1349 C CA . PRO A 1 181 ? -7.646 1.067 -14.648 1.00 97.19 181 PRO A CA 1
ATOM 1350 C C . PRO A 1 181 ? -7.281 1.496 -13.216 1.00 97.19 181 PRO A C 1
ATOM 1352 O O . PRO A 1 181 ? -6.539 2.460 -13.031 1.00 97.19 181 PRO A O 1
ATOM 1355 N N . ARG A 1 182 ? -7.758 0.733 -12.228 1.00 91.38 182 ARG A N 1
ATOM 1356 C CA . ARG A 1 182 ? -7.485 0.866 -10.788 1.00 91.38 182 ARG A CA 1
ATOM 1357 C C . ARG A 1 182 ? -7.374 -0.512 -10.148 1.00 91.38 182 ARG A C 1
ATOM 1359 O O . ARG A 1 182 ? -8.062 -1.431 -10.655 1.00 91.38 182 ARG A O 1
#

Nearest PDB structures (foldseek):
  1l0q-assembly4_D  TM=9.540E-01  e=4.022E-16  Methanosarcina mazei S-6
  5c2v-assembly1_B  TM=9.274E-01  e=3.283E-12  Candidatus Kuenenia stuttgartensis
  3bws-assembly1_A  TM=8.819E-01  e=5.000E-11  Leptospira interrogans
  6rte-assembly2_B  TM=6.299E-01  e=3.136E-08  Pseudomonas aeruginosa
  6rte-assembly1_A  TM=6.311E-01  e=1.676E-07  Pseudomonas aeruginosa

Secondary structure (DSSP, 8-state):
----------------------PEEEEEEGGGTEEEEEETTTTEEEEEEE-SSSEEEEEE-TTSSEEEEEEGGGTEEEEEETTT--EEEEEE--SSEEEEEE-TTSSEEEEEETTTTEEEEEETTTTEEEEEEE-SSSEEEEEE-TTSSEEEEEETTTTEEEEEETTTTEEEEEEE-SSS--

Sequence (182 aa):
MQRRACALAILATGFMAGPASAYMAYVSNEKDNTMSVVDTATMQVVKTVNVGQRPRGITISHDGKHIYLCASDDDSIEVIDTASLEIVDTLPSGPDPELFVLSPDGKTLYVANEDDNLVTVIDIENKKVLAEIPVGVEPEGMGVSPDGKTMVNTSETTNMAHFIDTTTHEITDNVLVDARPR